Protein AF-A0AAN5I415-F1 (afdb_monomer_lite)

Sequence (277 aa):
MMLSGSQSGLMCSIETDETCIDHEEAPAVVSVELLVSKRNSTLLQQRLRTIPQLRDRIRRIPEIKIFHVINSDVVGLSFNLYEDDAELLAALASCCGERISTVSLYCYSGEQQLQFISKLLNLSRIGRLDVVTRDMYDPTIDHLKRTVQGNKVEHLSLTFARCTASIDYVQFLLDLSDCLRSIHINQQPVRGIRSTATYLMGQSDIEWASVILQLFSRKLDKLHIENPWYPEYISLDSAEMLREKLPKLGKKLWFAATCNKYADGFSEMRNDHTVNG

Foldseek 3Di:
DDDPDPPPQPDVPPVPVVPPPVDDCDAQKKKKKFKDFLVLVVQLVVLLCPPPVSVVCVVVPVQFDWDDRPPDRIIMTIHIDGLPCPVVLQSQLVSCPQETAEMEIEQPDDLSSLVSVCSNLQNHAYAEYEYAHAEDEDSNLVSVLCSCQRNLYAEYEYEYEYYPYPDDVLVSLLSSLQRYQEYHYAYDHDPPDQLQFLDDRNDGPDLVLVSVVSSVLHNYAEYHEHDNSNQNVQPPVSLVSNVVCVVVSPDQHEYEYRHCVPVVWDWDQDPNYTYTD

pLDDT: mean 83.89, std 18.23, range [24.33, 98.56]

Secondary structure (DSSP, 8-state):
-----------------S----------PEEEEEEEEHHHHHHHHHHHHHSHHHHHHHHH-TT-EEEEPTTSSEEEEEEEE-TT-HHHHHHHHHHH-SEEEEEEEES---HHHHHHHHHHHTT-EEEEEEEEEEEE-HHHHHHHHHHHHHTT-SEEEEEEEEE--SS-HHHHHHHHHHH-SEEEEEEPP-TT--TTS-EETTEES--HHHHHHHHHHTT--EEEEE-TT-GGGS-HHHHHHHHHHGGGGSS--EEEE--TTSTT--EEEETTEEEE-

Structure (mmCIF, N/CA/C/O backbone):
data_AF-A0AAN5I415-F1
#
_entry.id   AF-A0AAN5I415-F1
#
loop_
_atom_site.group_PDB
_atom_site.id
_atom_site.type_symbol
_atom_site.label_atom_id
_atom_site.label_alt_id
_atom_site.label_comp_id
_atom_site.label_asym_id
_atom_site.label_entity_id
_atom_site.label_seq_id
_atom_site.pdbx_PDB_ins_code
_atom_site.Cartn_x
_atom_site.Cartn_y
_atom_site.Cartn_z
_atom_site.occupancy
_atom_site.B_iso_or_equiv
_atom_site.auth_seq_id
_atom_site.auth_comp_id
_atom_site.auth_asym_id
_atom_site.auth_atom_id
_atom_site.pdbx_PDB_model_num
ATOM 1 N N . MET A 1 1 ? -17.668 -22.345 -15.285 1.00 33.78 1 MET A N 1
ATOM 2 C CA . MET A 1 1 ? -16.689 -22.293 -14.178 1.00 33.78 1 MET A CA 1
ATOM 3 C C . MET A 1 1 ? -16.738 -20.868 -13.649 1.00 33.78 1 MET A C 1
ATOM 5 O O . MET A 1 1 ? -16.548 -19.958 -14.442 1.00 33.78 1 MET A O 1
ATOM 9 N N . MET A 1 2 ? -17.201 -20.662 -12.413 1.00 24.33 2 MET A N 1
ATOM 10 C CA . MET A 1 2 ? -17.561 -19.329 -11.910 1.00 24.33 2 MET A CA 1
ATOM 11 C C . MET A 1 2 ? -16.310 -18.464 -11.718 1.00 24.33 2 MET A C 1
ATOM 13 O O . MET A 1 2 ? -15.461 -18.783 -10.892 1.00 24.33 2 MET A O 1
ATOM 17 N N . LEU A 1 3 ? -16.210 -17.380 -12.486 1.00 26.50 3 LEU A N 1
ATOM 18 C CA . LEU A 1 3 ? -15.215 -16.330 -12.300 1.00 26.50 3 LEU A CA 1
ATOM 19 C C . LEU A 1 3 ? -15.620 -15.512 -11.069 1.00 26.50 3 LEU A C 1
ATOM 21 O O . LEU A 1 3 ? -16.570 -14.733 -11.118 1.00 26.50 3 LEU A O 1
ATOM 25 N N . SER A 1 4 ? -14.925 -15.702 -9.949 1.00 26.23 4 SER A N 1
ATOM 26 C CA . SER A 1 4 ? -14.992 -14.776 -8.822 1.00 26.23 4 SER A CA 1
ATOM 27 C C . SER A 1 4 ? -14.246 -13.501 -9.217 1.00 26.23 4 SER A C 1
ATOM 29 O O . SER A 1 4 ? -13.031 -13.406 -9.041 1.00 26.23 4 SER A O 1
ATOM 31 N N . GLY A 1 5 ? -14.962 -12.544 -9.808 1.00 27.02 5 GLY A N 1
ATOM 32 C CA . GLY A 1 5 ? -14.438 -11.201 -10.023 1.00 27.02 5 GLY A CA 1
ATOM 33 C C . GLY A 1 5 ? -14.048 -10.603 -8.676 1.00 27.02 5 GLY A C 1
ATOM 34 O O . GLY A 1 5 ? -14.882 -10.514 -7.773 1.00 27.02 5 GLY A O 1
ATOM 35 N N . SER A 1 6 ? -12.781 -10.212 -8.521 1.00 30.53 6 SER A N 1
ATOM 36 C CA . SER A 1 6 ? -12.410 -9.305 -7.445 1.00 30.53 6 SER A CA 1
ATOM 37 C C . SER A 1 6 ? -13.167 -8.012 -7.700 1.00 30.53 6 SER A C 1
ATOM 39 O O . SER A 1 6 ? -12.839 -7.266 -8.620 1.00 30.53 6 SER A O 1
ATOM 41 N N . GLN A 1 7 ? -14.214 -7.775 -6.917 1.00 31.27 7 GLN A N 1
ATOM 42 C CA . GLN A 1 7 ? -14.792 -6.452 -6.803 1.00 31.27 7 GLN A CA 1
ATOM 43 C C . GLN A 1 7 ? -13.679 -5.550 -6.273 1.00 31.27 7 GLN A C 1
ATOM 45 O O . GLN A 1 7 ? -13.360 -5.567 -5.083 1.00 31.27 7 GLN A O 1
ATOM 50 N N . SER A 1 8 ? -13.061 -4.790 -7.176 1.00 35.50 8 SER A N 1
ATOM 51 C CA . SER A 1 8 ? -12.563 -3.463 -6.860 1.00 35.50 8 SER A CA 1
ATOM 52 C C . SER A 1 8 ? -13.758 -2.742 -6.250 1.00 35.50 8 SER A C 1
ATOM 54 O O . SER A 1 8 ? -14.670 -2.311 -6.961 1.00 35.50 8 SER A O 1
ATOM 56 N N . GLY A 1 9 ? -13.839 -2.765 -4.917 1.00 30.97 9 GLY A N 1
ATOM 57 C CA . GLY A 1 9 ? -14.818 -1.979 -4.187 1.00 30.97 9 GLY A CA 1
ATOM 58 C C . GLY A 1 9 ? -14.753 -0.568 -4.737 1.00 30.97 9 GLY A C 1
ATOM 59 O O . GLY A 1 9 ? -13.657 -0.122 -5.068 1.00 30.97 9 GLY A O 1
ATOM 60 N N . LEU A 1 10 ? -15.921 0.057 -4.898 1.00 30.80 10 LEU A N 1
ATOM 61 C CA . LEU A 1 10 ? -16.078 1.474 -5.198 1.00 30.80 10 LEU A CA 1
ATOM 62 C C . LEU A 1 10 ? -15.027 2.261 -4.409 1.00 30.80 10 LEU A C 1
ATOM 64 O O . LEU A 1 10 ? -15.252 2.632 -3.258 1.00 30.80 10 LEU A O 1
ATOM 68 N N . MET A 1 11 ? -13.862 2.482 -5.021 1.00 30.66 11 MET A N 1
ATOM 69 C CA . MET A 1 11 ? -13.034 3.604 -4.671 1.00 30.66 11 MET A CA 1
ATOM 70 C C . MET A 1 11 ? -13.973 4.756 -4.943 1.00 30.66 11 MET A C 1
ATOM 72 O O . MET A 1 11 ? -14.522 4.878 -6.040 1.00 30.66 11 MET A O 1
ATOM 76 N N . CYS A 1 12 ? -14.224 5.547 -3.908 1.00 28.84 12 CYS A N 1
ATOM 77 C CA . CYS A 1 12 ? -14.551 6.930 -4.141 1.00 28.84 12 CYS A CA 1
ATOM 78 C C . CYS A 1 12 ? -13.446 7.398 -5.089 1.00 28.84 12 CYS A C 1
ATOM 80 O O . CYS A 1 12 ? -12.295 7.530 -4.672 1.00 28.84 12 CYS A O 1
ATOM 82 N N . SER A 1 13 ? -13.753 7.486 -6.382 1.00 28.89 13 SER A N 1
ATOM 83 C CA . SER A 1 13 ? -12.971 8.261 -7.316 1.00 28.89 13 SER A CA 1
ATOM 84 C C . SER A 1 13 ? -13.118 9.667 -6.776 1.00 28.89 13 SER A C 1
ATOM 86 O O . SER A 1 13 ? -14.045 10.398 -7.113 1.00 28.89 13 SER A O 1
ATOM 88 N N . ILE A 1 14 ? -12.251 9.988 -5.816 1.00 35.50 14 ILE A N 1
ATOM 89 C CA . ILE A 1 14 ? -11.803 11.340 -5.614 1.00 35.50 14 ILE A CA 1
ATOM 90 C C . ILE A 1 14 ? -11.236 11.648 -6.989 1.00 35.50 14 ILE A C 1
ATOM 92 O O . ILE A 1 14 ? -10.155 11.179 -7.338 1.00 35.50 14 ILE A O 1
ATOM 96 N N . GLU A 1 15 ? -12.052 12.287 -7.824 1.00 30.64 15 GLU A N 1
ATOM 97 C CA . GLU A 1 15 ? -11.564 13.069 -8.939 1.00 30.64 15 GLU A CA 1
ATOM 98 C C . GLU A 1 15 ? -10.602 14.052 -8.281 1.00 30.64 15 GLU A C 1
ATOM 100 O O . GLU A 1 15 ? -10.992 15.084 -7.737 1.00 30.64 15 GLU A O 1
ATOM 105 N N . THR A 1 16 ? -9.343 13.635 -8.166 1.00 41.34 16 THR A N 1
ATOM 106 C CA . THR A 1 16 ? -8.250 14.515 -7.817 1.00 41.34 16 THR A CA 1
ATOM 107 C C . THR A 1 16 ? -8.111 15.385 -9.041 1.00 41.34 16 THR A C 1
ATOM 109 O O . THR A 1 16 ? -7.407 15.030 -9.984 1.00 41.34 16 THR A O 1
ATOM 112 N N . ASP A 1 17 ? -8.898 16.455 -9.056 1.00 32.25 17 ASP A N 1
ATOM 113 C CA . ASP A 1 17 ? -8.745 17.565 -9.971 1.00 32.25 17 ASP A CA 1
ATOM 114 C C . ASP A 1 17 ? -7.238 17.854 -10.031 1.00 32.25 17 ASP A C 1
ATOM 116 O O . ASP A 1 17 ? -6.601 18.095 -8.999 1.00 32.25 17 ASP A O 1
ATOM 120 N N . GLU A 1 18 ? -6.631 17.719 -11.214 1.00 42.44 18 GLU A N 1
ATOM 121 C CA . GLU A 1 18 ? -5.176 17.809 -11.426 1.00 42.44 18 GLU A CA 1
ATOM 122 C C . GLU A 1 18 ? -4.609 19.202 -11.085 1.00 42.44 18 GLU A C 1
ATOM 124 O O . GLU A 1 18 ? -3.418 19.477 -11.243 1.00 42.44 18 GLU A O 1
ATOM 129 N N . THR A 1 19 ? -5.430 20.085 -10.527 1.00 37.84 19 THR A N 1
ATOM 130 C CA . THR A 1 19 ? -5.008 21.244 -9.759 1.00 37.84 19 THR A CA 1
ATOM 131 C C . THR A 1 19 ? -4.510 20.809 -8.378 1.00 37.84 19 THR A C 1
ATOM 133 O O . THR A 1 19 ? -5.112 21.110 -7.348 1.00 37.84 19 THR A O 1
ATOM 136 N N . CYS A 1 20 ? -3.350 20.150 -8.334 1.00 40.75 20 CYS A N 1
ATOM 137 C CA . CYS A 1 20 ? -2.480 20.224 -7.162 1.00 40.75 20 CYS A CA 1
ATOM 138 C C . CYS A 1 20 ? -1.986 21.673 -7.058 1.00 40.75 20 CYS A C 1
ATOM 140 O O . CYS A 1 20 ? -0.878 22.000 -7.481 1.00 40.75 20 CYS A O 1
ATOM 142 N N . ILE A 1 21 ? -2.863 22.539 -6.549 1.00 41.84 21 ILE A N 1
ATOM 143 C CA . ILE A 1 21 ? -2.526 23.847 -6.008 1.00 41.84 21 ILE A CA 1
ATOM 144 C C . ILE A 1 21 ? -1.367 23.592 -5.044 1.00 41.84 21 ILE A C 1
ATOM 146 O O . ILE A 1 21 ? -1.426 22.657 -4.240 1.00 41.84 21 ILE A O 1
ATOM 150 N N . ASP A 1 22 ? -0.284 24.357 -5.173 1.00 44.28 22 ASP A N 1
ATOM 151 C CA . ASP A 1 22 ? 0.757 24.418 -4.154 1.00 44.28 22 ASP A CA 1
ATOM 152 C C . ASP A 1 22 ? 0.060 24.843 -2.859 1.00 44.28 22 ASP A C 1
ATOM 154 O O . ASP A 1 22 ? -0.231 26.020 -2.655 1.00 44.28 22 ASP A O 1
ATOM 158 N N . HIS A 1 23 ? -0.357 23.858 -2.060 1.00 45.53 23 HIS A N 1
ATOM 159 C CA . HIS A 1 23 ? -1.127 24.101 -0.858 1.00 45.53 23 HIS A CA 1
ATOM 160 C C . HIS A 1 23 ? -0.222 24.876 0.098 1.00 45.53 23 HIS A C 1
ATOM 162 O O . HIS A 1 23 ? 0.719 24.319 0.665 1.00 45.53 23 HIS A O 1
ATOM 168 N N . GLU A 1 24 ? -0.523 26.172 0.240 1.00 49.16 24 GLU A N 1
ATOM 169 C CA . GLU A 1 24 ? -0.337 26.939 1.472 1.00 49.16 24 GLU A CA 1
ATOM 170 C C . GLU A 1 24 ? -0.507 26.008 2.673 1.00 49.16 24 GLU A C 1
ATOM 172 O O . GLU A 1 24 ? -1.420 25.182 2.649 1.00 49.16 24 GLU A O 1
ATOM 177 N N . GLU A 1 25 ? 0.379 26.145 3.668 1.00 59.06 25 GLU A N 1
ATOM 178 C CA . GLU A 1 25 ? 0.533 25.329 4.883 1.00 59.06 25 GLU A CA 1
ATOM 179 C C . GLU A 1 25 ? -0.801 25.024 5.588 1.00 59.06 25 GLU A C 1
ATOM 181 O O . GLU A 1 25 ? -1.139 25.574 6.637 1.00 59.06 25 GLU A O 1
ATOM 186 N N . ALA A 1 26 ? -1.593 24.127 5.011 1.00 60.66 26 ALA A N 1
ATOM 187 C CA . ALA A 1 26 ? -2.761 23.585 5.655 1.00 60.66 26 ALA A CA 1
ATOM 188 C C . ALA A 1 26 ? -2.264 22.812 6.883 1.00 60.66 26 ALA A C 1
ATOM 190 O O . ALA A 1 26 ? -1.209 22.168 6.815 1.00 60.66 26 ALA A O 1
ATOM 191 N N . PRO A 1 27 ? -2.998 22.861 8.008 1.00 66.38 27 PRO A N 1
ATOM 192 C CA . PRO A 1 27 ? -2.632 22.095 9.189 1.00 66.38 27 PRO A CA 1
ATOM 193 C C . PRO A 1 27 ? -2.413 20.631 8.801 1.00 66.38 27 PRO A C 1
ATOM 195 O O . PRO A 1 27 ? -3.117 20.099 7.939 1.00 66.38 27 PRO A O 1
ATOM 198 N N . ALA A 1 28 ? -1.416 19.996 9.416 1.00 72.94 28 ALA A N 1
ATOM 199 C CA . ALA A 1 28 ? -0.958 18.657 9.073 1.00 72.94 28 ALA A CA 1
ATOM 200 C C . ALA A 1 28 ? -2.006 17.586 9.436 1.00 72.94 28 ALA A C 1
ATOM 202 O O . ALA A 1 28 ? -1.847 16.837 10.397 1.00 72.94 28 ALA A O 1
ATOM 203 N N . VAL A 1 29 ? -3.074 17.480 8.649 1.00 84.94 29 VAL A N 1
ATOM 204 C CA . VAL A 1 29 ? -4.173 16.539 8.876 1.00 84.94 29 VAL A CA 1
ATOM 205 C C . VAL A 1 29 ? -3.874 15.195 8.221 1.00 84.94 29 VAL A C 1
ATOM 207 O O . VAL A 1 29 ? -3.608 15.126 7.022 1.00 84.94 29 VAL A O 1
ATOM 210 N N . VAL A 1 30 ? -3.985 14.117 8.999 1.00 86.25 30 VAL A N 1
ATOM 211 C CA . VAL A 1 30 ? -4.017 12.745 8.464 1.00 86.25 30 VAL A CA 1
ATOM 212 C C . VAL A 1 30 ? -5.455 12.269 8.440 1.00 86.25 30 VAL A C 1
ATOM 214 O O . VAL A 1 30 ? -6.106 12.261 9.485 1.00 86.25 30 VAL A O 1
ATOM 217 N N . SER A 1 31 ? -5.931 11.805 7.287 1.00 90.38 31 SER A N 1
ATOM 218 C CA . SER A 1 31 ? -7.196 11.073 7.244 1.00 90.38 31 SER A CA 1
ATOM 219 C C . SER A 1 31 ? -6.931 9.589 7.467 1.00 90.38 31 SER A C 1
ATOM 221 O O . SER A 1 31 ? -6.052 9.001 6.832 1.00 90.38 31 SER A O 1
ATOM 223 N N . VAL A 1 32 ? -7.666 8.989 8.397 1.00 91.69 32 VAL A N 1
ATOM 224 C CA . VAL A 1 32 ? -7.534 7.583 8.775 1.00 91.69 32 VAL A CA 1
ATOM 225 C C . VAL A 1 32 ? -8.865 6.887 8.579 1.00 91.69 32 VAL A C 1
ATOM 227 O O . VAL A 1 32 ? -9.896 7.334 9.081 1.00 91.69 32 VAL A O 1
ATOM 230 N N . GLU A 1 33 ? -8.824 5.739 7.912 1.00 93.62 33 GLU A N 1
ATOM 231 C CA . GLU A 1 33 ? -9.953 4.826 7.823 1.00 93.62 33 GLU A CA 1
ATOM 232 C C . GLU A 1 33 ? -9.607 3.489 8.465 1.00 93.62 33 GLU A C 1
ATOM 234 O O . GLU A 1 33 ? -8.605 2.853 8.143 1.00 93.62 33 GLU A O 1
ATOM 239 N N . LEU A 1 34 ? -10.454 3.051 9.390 1.00 92.31 34 LEU A N 1
ATOM 240 C CA . LEU A 1 34 ? -10.335 1.767 10.064 1.00 92.31 34 LEU A CA 1
ATOM 241 C C . LEU A 1 34 ? -11.509 0.893 9.654 1.00 92.31 34 LEU A C 1
ATOM 243 O O . LEU A 1 34 ? -12.662 1.226 9.930 1.00 92.31 34 LEU A O 1
ATOM 247 N N . LEU A 1 35 ? -11.218 -0.249 9.041 1.00 91.56 35 LEU A N 1
ATOM 248 C CA . LEU A 1 35 ? -12.214 -1.282 8.802 1.00 91.56 35 LEU A CA 1
ATOM 249 C C . LEU A 1 35 ? -12.099 -2.343 9.893 1.00 91.56 35 LEU A C 1
ATOM 251 O O . LEU A 1 35 ? -11.015 -2.860 10.189 1.00 91.56 35 LEU A O 1
ATOM 255 N N . VAL A 1 36 ? -13.242 -2.680 10.485 1.00 89.31 36 VAL A N 1
ATOM 256 C CA . VAL A 1 36 ? -13.376 -3.776 11.446 1.00 89.31 36 VAL A CA 1
ATOM 257 C C . VAL A 1 36 ? -14.428 -4.762 10.972 1.00 89.31 36 VAL A C 1
ATOM 259 O O . VAL A 1 36 ? -15.426 -4.378 10.367 1.00 89.31 36 VAL A O 1
ATOM 262 N N . SER A 1 37 ? -14.252 -6.044 11.292 1.00 88.94 37 SER A N 1
ATOM 263 C CA . SER A 1 37 ? -15.274 -7.047 10.975 1.00 88.94 37 SER A CA 1
ATOM 264 C C . SER A 1 37 ? -16.621 -6.708 11.627 1.00 88.94 37 SER A C 1
ATOM 266 O O . SER A 1 37 ? -16.686 -6.216 12.757 1.00 88.94 37 SER A O 1
ATOM 268 N N . LYS A 1 38 ? -17.718 -7.041 10.951 1.00 86.69 38 LYS A N 1
ATOM 269 C CA . LYS A 1 38 ? -19.095 -6.827 11.409 1.00 86.69 38 LYS A CA 1
ATOM 270 C C . LYS A 1 38 ? -19.349 -7.479 12.766 1.00 86.69 38 LYS A C 1
ATOM 272 O O . LYS A 1 38 ? -19.993 -6.869 13.615 1.00 86.69 38 LYS A O 1
ATOM 277 N N . ARG A 1 39 ? -18.746 -8.649 13.015 1.00 87.81 39 ARG A N 1
ATOM 278 C CA . ARG A 1 39 ? -18.765 -9.338 14.318 1.00 87.81 39 ARG A CA 1
ATOM 279 C C . ARG A 1 39 ? -18.230 -8.464 15.459 1.00 87.81 39 ARG A C 1
ATOM 281 O O . ARG A 1 39 ? -18.753 -8.531 16.566 1.00 87.81 39 ARG A O 1
ATOM 288 N N . ASN A 1 40 ? -17.219 -7.641 15.188 1.00 87.00 40 ASN A N 1
ATOM 289 C CA . ASN A 1 40 ? -16.614 -6.743 16.173 1.00 87.00 40 ASN A CA 1
ATOM 290 C C . ASN A 1 40 ? -17.219 -5.331 16.141 1.00 87.00 40 ASN A C 1
ATOM 292 O O . ASN A 1 40 ? -17.005 -4.553 17.068 1.00 87.00 40 ASN A O 1
ATOM 296 N N . SER A 1 41 ? -17.990 -4.996 15.104 1.00 87.44 41 SER A N 1
ATOM 297 C CA . SER A 1 41 ? -18.515 -3.644 14.896 1.00 87.44 41 SER A CA 1
ATOM 298 C C . SER A 1 41 ? -19.478 -3.183 15.992 1.00 87.44 41 SER A C 1
ATOM 300 O O . SER A 1 41 ? -19.384 -2.040 16.429 1.00 87.44 41 SER A O 1
ATOM 302 N N . THR A 1 42 ? -20.354 -4.057 16.504 1.00 87.94 42 THR A N 1
ATOM 303 C CA . THR A 1 42 ? -21.268 -3.708 17.607 1.00 87.94 42 THR A CA 1
ATOM 304 C C . THR A 1 42 ? -20.495 -3.368 18.878 1.00 87.94 42 THR A C 1
ATOM 306 O O . THR A 1 42 ? -20.808 -2.382 19.542 1.00 87.94 42 THR A O 1
ATOM 309 N N . LEU A 1 43 ? -19.446 -4.140 19.187 1.00 89.81 43 LEU A N 1
ATOM 310 C CA . LEU A 1 43 ? -18.576 -3.874 20.331 1.00 89.81 43 LEU A CA 1
ATOM 311 C C . LEU A 1 43 ? -17.798 -2.568 20.143 1.00 89.81 43 LEU A C 1
ATOM 313 O O . LEU A 1 43 ? -17.719 -1.775 21.078 1.00 89.81 43 LEU A O 1
ATOM 317 N N . LEU A 1 44 ? -17.273 -2.314 18.939 1.00 88.50 44 LEU A N 1
ATOM 318 C CA . LEU A 1 44 ? -16.626 -1.045 18.606 1.00 88.50 44 LEU A CA 1
ATOM 319 C C . LEU A 1 44 ? -17.591 0.128 18.826 1.00 88.50 44 LEU A C 1
ATOM 321 O O . LEU A 1 44 ? -17.275 1.046 19.575 1.00 88.50 44 LEU A O 1
ATOM 325 N N . GLN A 1 45 ? -18.793 0.075 18.247 1.00 86.50 45 GLN A N 1
ATOM 326 C CA . GLN A 1 45 ? -19.812 1.118 18.407 1.00 86.50 45 GLN A CA 1
ATOM 327 C C . GLN A 1 45 ? -20.196 1.335 19.873 1.00 86.50 45 GLN A C 1
ATOM 329 O O . GLN A 1 45 ? -20.368 2.475 20.304 1.00 86.50 45 GLN A O 1
ATOM 334 N N . GLN A 1 46 ? -20.318 0.259 20.654 1.00 88.88 46 GLN A N 1
ATOM 335 C CA . GLN A 1 46 ? -20.593 0.355 22.083 1.00 88.88 46 GLN A CA 1
ATOM 336 C C . GLN A 1 46 ? -19.448 1.064 22.817 1.00 88.88 46 GLN A C 1
ATOM 338 O O . GLN A 1 46 ? -19.714 2.011 23.554 1.00 88.88 46 GLN A O 1
ATOM 343 N N . ARG A 1 47 ? -18.190 0.678 22.563 1.00 90.25 47 ARG A N 1
ATOM 344 C CA . ARG A 1 47 ? -17.003 1.308 23.165 1.00 90.25 47 ARG A CA 1
ATOM 345 C C . ARG A 1 47 ? -16.908 2.796 22.824 1.00 90.25 47 ARG A C 1
ATOM 347 O O . ARG A 1 47 ? -16.770 3.617 23.730 1.00 90.25 47 ARG A O 1
ATOM 354 N N . LEU A 1 48 ? -17.105 3.149 21.551 1.00 87.12 48 LEU A N 1
ATOM 355 C CA . LEU A 1 48 ? -17.132 4.541 21.086 1.00 87.12 48 LEU A CA 1
ATOM 356 C C . LEU A 1 48 ? -18.200 5.375 21.817 1.00 87.12 48 LEU A C 1
ATOM 358 O O . LEU A 1 48 ? -17.959 6.530 22.153 1.00 87.12 48 LEU A O 1
ATOM 362 N N . ARG A 1 49 ? -19.374 4.794 22.106 1.00 87.06 49 ARG A N 1
ATOM 363 C CA . ARG A 1 49 ? -20.457 5.471 22.846 1.00 87.06 49 ARG A CA 1
ATOM 364 C C . ARG A 1 49 ? -20.183 5.604 24.343 1.00 87.06 49 ARG A C 1
ATOM 366 O O . ARG A 1 49 ? -20.710 6.528 24.962 1.00 87.06 49 ARG A O 1
ATOM 373 N N . THR A 1 50 ? -19.417 4.682 24.926 1.00 89.44 50 THR A N 1
ATOM 374 C CA . THR A 1 50 ? -19.127 4.674 26.368 1.00 89.44 50 THR A CA 1
ATOM 375 C C . THR A 1 50 ? -18.018 5.633 26.778 1.00 89.44 50 THR A C 1
ATOM 377 O O . THR A 1 50 ? -18.015 6.061 27.927 1.00 89.44 50 THR A O 1
ATOM 380 N N . ILE A 1 51 ? -17.104 5.999 25.874 1.00 87.31 51 ILE A N 1
ATOM 381 C CA . ILE A 1 51 ? -16.012 6.928 26.189 1.00 87.31 51 ILE A CA 1
ATOM 382 C C . ILE A 1 51 ? -16.524 8.372 26.038 1.00 87.31 51 ILE A C 1
ATOM 384 O O . ILE A 1 51 ? -16.828 8.777 24.914 1.00 87.31 51 ILE A O 1
ATOM 388 N N . PRO A 1 52 ? -16.623 9.174 27.121 1.00 84.12 52 PRO A N 1
ATOM 389 C CA . PRO A 1 52 ? -17.237 10.505 27.068 1.00 84.12 52 PRO A CA 1
ATOM 390 C C . PRO A 1 52 ? -16.571 11.448 26.061 1.00 84.12 52 PRO A C 1
ATOM 392 O O . PRO A 1 52 ? -17.273 12.107 25.296 1.00 84.12 52 PRO A O 1
ATOM 395 N N . GLN A 1 53 ? -15.232 11.439 26.003 1.00 79.38 53 GLN A N 1
ATOM 396 C CA . GLN A 1 53 ? -14.440 12.234 25.056 1.00 79.38 53 GLN A CA 1
ATOM 397 C C . GLN A 1 53 ? -14.841 11.934 23.607 1.00 79.38 53 GLN A C 1
ATOM 399 O O . GLN A 1 53 ? -15.104 12.850 22.833 1.00 79.38 53 GLN A O 1
ATOM 404 N N . LEU A 1 54 ? -14.961 10.650 23.250 1.00 81.12 54 LEU A N 1
ATOM 405 C CA . LEU A 1 54 ? -15.385 10.234 21.913 1.00 81.12 54 LEU A CA 1
ATOM 406 C C . LEU A 1 54 ? -16.847 10.568 21.664 1.00 81.12 54 LEU A C 1
ATOM 408 O O . LEU A 1 54 ? -17.182 11.072 20.603 1.00 81.12 54 LEU A O 1
ATOM 412 N N . ARG A 1 55 ? -17.727 10.323 22.635 1.00 81.12 55 ARG A N 1
ATOM 413 C CA . ARG A 1 55 ? -19.164 10.567 22.487 1.00 81.12 55 ARG A CA 1
ATOM 414 C C . ARG A 1 55 ? -19.461 12.033 22.188 1.00 81.12 55 ARG A C 1
ATOM 416 O O . ARG A 1 55 ? -20.264 12.326 21.303 1.00 81.12 55 ARG A O 1
ATOM 423 N N . ASP A 1 56 ? -18.840 12.942 22.930 1.00 78.31 56 ASP A N 1
ATOM 424 C CA . ASP A 1 56 ? -19.077 14.372 22.767 1.00 78.31 56 ASP A CA 1
ATOM 425 C C . ASP A 1 56 ? -18.438 14.878 21.467 1.00 78.31 56 ASP A C 1
ATOM 427 O O . ASP A 1 56 ? -19.025 15.713 20.779 1.00 78.31 56 ASP A O 1
ATOM 431 N N . ARG A 1 57 ? -17.300 14.300 21.069 1.00 73.56 57 ARG A N 1
ATOM 432 C CA . ARG A 1 57 ? -16.603 14.639 19.828 1.00 73.56 57 ARG A CA 1
ATOM 433 C C . ARG A 1 57 ? -17.296 14.091 18.579 1.00 73.56 57 ARG A C 1
ATOM 435 O O . ARG A 1 57 ? -17.522 14.856 17.657 1.00 73.56 57 ARG A O 1
ATOM 442 N N . ILE A 1 58 ? -17.765 12.843 18.583 1.00 73.19 58 ILE A N 1
ATOM 443 C CA . ILE A 1 58 ? -18.595 12.246 17.515 1.00 73.19 58 ILE A CA 1
ATOM 444 C C . ILE A 1 58 ? -19.886 13.053 17.305 1.00 73.19 58 ILE A C 1
ATOM 446 O O . ILE A 1 58 ? -20.373 13.169 16.187 1.00 73.19 58 ILE A O 1
ATOM 450 N N . ARG A 1 59 ? -20.462 13.623 18.374 1.00 74.19 59 ARG A N 1
ATOM 451 C CA . ARG A 1 59 ? -21.663 14.471 18.269 1.00 74.19 59 ARG A CA 1
ATOM 452 C C . ARG A 1 59 ? -21.379 15.864 17.715 1.00 74.19 59 ARG A C 1
ATOM 454 O O . ARG A 1 59 ? -22.269 16.449 17.108 1.00 74.19 59 ARG A O 1
ATOM 461 N N . ARG A 1 60 ? -20.199 16.417 17.999 1.00 70.56 60 ARG A N 1
ATOM 462 C CA . ARG A 1 60 ? -19.836 17.803 17.664 1.00 70.56 60 ARG A CA 1
ATOM 463 C C . ARG A 1 60 ? -19.067 17.923 16.356 1.00 70.56 60 ARG A C 1
ATOM 465 O O . ARG A 1 60 ? -19.145 18.966 15.721 1.00 70.56 60 ARG A O 1
ATOM 472 N N . ILE A 1 61 ? -18.330 16.885 15.977 1.00 63.81 61 ILE A N 1
ATOM 473 C CA . ILE A 1 61 ? -17.411 16.907 14.850 1.00 63.81 61 ILE A CA 1
ATOM 474 C C . ILE A 1 61 ? -17.941 15.963 13.760 1.00 63.81 61 ILE A C 1
ATOM 476 O O . ILE A 1 61 ? -17.893 14.744 13.936 1.00 63.81 61 ILE A O 1
ATOM 480 N N . PRO A 1 62 ? -18.412 16.495 12.618 1.00 62.78 62 PRO A N 1
ATOM 481 C CA . PRO A 1 62 ? -18.888 15.696 11.482 1.00 62.78 62 PRO A CA 1
ATOM 482 C C . PRO A 1 62 ? -17.782 14.883 10.774 1.00 62.78 62 PRO A C 1
ATOM 484 O O . PRO A 1 62 ? -18.049 14.191 9.791 1.00 62.78 62 PRO A O 1
ATOM 487 N N . GLU A 1 63 ? -16.542 14.967 11.254 1.00 72.81 63 GLU A N 1
ATOM 488 C CA . GLU A 1 63 ? -15.362 14.323 10.676 1.00 72.81 63 GLU A CA 1
ATOM 489 C C . GLU A 1 63 ? -15.262 12.842 11.043 1.00 72.81 63 GLU A C 1
ATOM 491 O O . GLU A 1 63 ? -14.686 12.092 10.265 1.00 72.81 63 GLU A O 1
ATOM 496 N N . ILE A 1 64 ? -15.853 12.393 12.163 1.00 79.56 64 ILE A N 1
ATOM 497 C CA . ILE A 1 64 ? -15.904 10.959 12.483 1.00 79.56 64 ILE A CA 1
ATOM 498 C C . ILE A 1 64 ? -17.134 10.338 11.823 1.00 79.56 64 ILE A C 1
ATOM 500 O O . ILE A 1 64 ? -18.263 10.482 12.299 1.00 79.56 64 ILE A O 1
ATOM 504 N N . LYS A 1 65 ? -16.913 9.595 10.740 1.00 83.38 65 LYS A N 1
ATOM 505 C CA . LYS A 1 65 ? -17.968 8.932 9.973 1.00 83.38 65 LYS A CA 1
ATOM 506 C C . LYS A 1 65 ? -17.907 7.430 10.190 1.00 83.38 65 LYS A C 1
ATOM 508 O O . LYS A 1 65 ? -16.911 6.783 9.880 1.00 83.38 65 LYS A O 1
ATOM 513 N N . ILE A 1 66 ? -19.003 6.870 10.694 1.00 83.06 66 ILE A N 1
ATOM 514 C CA . ILE A 1 66 ? -19.224 5.423 10.676 1.00 83.06 66 ILE A CA 1
ATOM 515 C C . ILE A 1 66 ? -19.979 5.100 9.395 1.00 83.06 66 ILE A C 1
ATOM 517 O O . ILE A 1 66 ? -21.048 5.660 9.153 1.00 83.06 66 ILE A O 1
ATOM 521 N N . PHE A 1 67 ? -19.443 4.189 8.592 1.00 84.94 67 PHE A N 1
ATOM 522 C CA . PHE A 1 67 ? -20.055 3.789 7.332 1.00 84.94 67 PHE A CA 1
ATOM 523 C C . PHE A 1 67 ? -20.072 2.271 7.172 1.00 84.94 67 PHE A C 1
ATOM 525 O O . PHE A 1 67 ? -19.280 1.534 7.762 1.00 84.94 67 PHE A O 1
ATOM 532 N N . HIS A 1 68 ? -21.019 1.797 6.370 1.00 84.19 68 HIS A N 1
ATOM 533 C CA . HIS A 1 68 ? -21.127 0.395 5.996 1.00 84.19 68 HIS A CA 1
ATOM 534 C C . HIS A 1 68 ? -20.565 0.222 4.593 1.00 84.19 68 HIS A C 1
ATOM 536 O O . HIS A 1 68 ? -20.989 0.911 3.667 1.00 84.19 68 HIS A O 1
ATOM 542 N N . VAL A 1 69 ? -19.627 -0.708 4.433 1.00 80.81 69 VAL A N 1
ATOM 543 C CA . VAL A 1 69 ? -19.117 -1.063 3.109 1.00 80.81 69 VAL A CA 1
ATOM 544 C C . VAL A 1 69 ? -20.139 -1.992 2.452 1.00 80.81 69 VAL A C 1
ATOM 546 O O . VAL A 1 69 ? -20.470 -3.048 2.994 1.00 80.81 69 VAL A O 1
ATOM 549 N N . ILE A 1 70 ? -20.683 -1.572 1.308 1.00 79.62 70 ILE A N 1
ATOM 550 C CA . ILE A 1 70 ? -21.715 -2.321 0.578 1.00 79.62 70 ILE A CA 1
ATOM 551 C C . ILE A 1 70 ? -21.175 -3.712 0.220 1.00 79.62 70 ILE A C 1
ATOM 553 O O . ILE A 1 70 ? -20.034 -3.842 -0.216 1.00 79.62 70 ILE A O 1
ATOM 557 N N . ASN A 1 71 ? -21.999 -4.748 0.411 1.00 82.25 71 ASN A N 1
ATOM 558 C CA . ASN A 1 71 ? -21.651 -6.155 0.161 1.00 82.25 71 ASN A CA 1
ATOM 559 C C . ASN A 1 71 ? -20.418 -6.661 0.930 1.00 82.25 71 ASN A C 1
ATOM 561 O O . ASN A 1 71 ? -19.777 -7.619 0.504 1.00 82.25 71 ASN A O 1
ATOM 565 N N . SER A 1 72 ? -20.090 -6.045 2.067 1.00 83.94 72 SER A N 1
ATOM 566 C CA . SER A 1 72 ? -18.962 -6.458 2.892 1.00 83.94 72 SER A CA 1
ATOM 567 C C . SER A 1 72 ? -19.371 -6.696 4.341 1.00 83.94 72 SER A C 1
ATOM 569 O O . SER A 1 72 ? -20.239 -6.021 4.900 1.00 83.94 72 SER A O 1
ATOM 571 N N . ASP A 1 73 ? -18.697 -7.648 4.980 1.00 86.19 73 ASP A N 1
ATOM 572 C CA . ASP A 1 73 ? -18.828 -7.944 6.406 1.00 86.19 73 ASP A CA 1
ATOM 573 C C . ASP A 1 73 ? -17.913 -7.054 7.256 1.00 86.19 73 ASP A C 1
ATOM 575 O O . ASP A 1 73 ? -17.389 -7.489 8.284 1.00 86.19 73 ASP A O 1
ATOM 579 N N . VAL A 1 74 ? -17.711 -5.799 6.851 1.00 86.38 74 VAL A N 1
ATOM 580 C CA . VAL A 1 74 ? -16.917 -4.820 7.600 1.00 86.38 74 VAL A CA 1
ATOM 581 C C . VAL A 1 74 ? -17.691 -3.528 7.839 1.00 86.38 74 VAL A C 1
ATOM 583 O O . VAL A 1 74 ? -18.571 -3.139 7.070 1.00 86.38 74 VAL A O 1
ATOM 586 N N . VAL A 1 75 ? -17.356 -2.863 8.937 1.00 87.25 75 VAL A N 1
ATOM 587 C CA . VAL A 1 75 ? -17.818 -1.516 9.274 1.00 87.25 75 VAL A CA 1
ATOM 588 C C . VAL A 1 75 ? -16.604 -0.604 9.282 1.00 87.25 75 VAL A C 1
ATOM 590 O O . VAL A 1 75 ? -15.574 -0.961 9.857 1.00 87.25 75 VAL A O 1
ATOM 593 N N . GLY A 1 76 ? -16.735 0.541 8.620 1.00 89.81 76 GLY A N 1
ATOM 594 C CA . GLY A 1 76 ? -15.691 1.543 8.506 1.00 89.81 76 GLY A CA 1
ATOM 595 C C . GLY A 1 76 ? -15.864 2.675 9.507 1.00 89.81 76 GLY A C 1
ATOM 596 O O . GLY A 1 76 ? -16.986 3.076 9.827 1.00 89.81 76 GLY A O 1
ATOM 597 N N . LEU A 1 77 ? -14.738 3.183 9.992 1.00 90.19 77 LEU A N 1
ATOM 598 C CA . LEU A 1 77 ? -14.619 4.402 10.776 1.00 90.19 77 LEU A CA 1
ATOM 599 C C . LEU A 1 77 ? -13.623 5.314 10.055 1.00 90.19 77 LEU A C 1
ATOM 601 O O . LEU A 1 77 ? -12.453 4.963 9.980 1.00 90.19 77 LEU A O 1
ATOM 605 N N . SER A 1 78 ? -14.085 6.446 9.532 1.00 91.12 78 SER A N 1
ATOM 606 C CA . SER A 1 78 ? -13.251 7.473 8.892 1.00 91.12 78 SER A CA 1
ATOM 607 C C . SER A 1 78 ? -13.155 8.685 9.808 1.00 91.12 78 SER A C 1
ATOM 609 O O . SER A 1 78 ? -14.170 9.070 10.391 1.00 91.12 78 SER A O 1
ATOM 611 N N . PHE A 1 79 ? -11.960 9.243 9.988 1.00 89.56 79 PHE A N 1
ATOM 612 C CA . PHE A 1 79 ? -11.733 10.444 10.789 1.00 89.56 79 PHE A CA 1
ATOM 613 C C . PHE A 1 79 ? -10.437 11.151 10.403 1.00 89.56 79 PHE A C 1
ATOM 615 O O . PHE A 1 79 ? -9.516 10.547 9.861 1.00 89.56 79 PHE A O 1
ATOM 622 N N . ASN A 1 80 ? -10.366 12.434 10.739 1.00 89.31 80 ASN A N 1
ATOM 623 C CA . ASN A 1 80 ? -9.165 13.243 10.607 1.00 89.31 80 ASN A CA 1
ATOM 624 C C . ASN A 1 80 ? -8.441 13.328 11.953 1.00 89.31 80 ASN A C 1
ATOM 626 O O . ASN A 1 80 ? -9.082 13.403 13.002 1.00 89.31 80 ASN A O 1
ATOM 630 N N . LEU A 1 81 ? -7.112 13.294 11.914 1.00 84.81 81 LEU A N 1
ATOM 631 C CA . LEU A 1 81 ? -6.245 13.461 13.073 1.00 84.81 81 LEU A CA 1
ATOM 632 C C . LEU A 1 81 ? -5.511 14.792 13.000 1.00 84.81 81 LEU A C 1
ATOM 634 O O . LEU A 1 81 ? -4.849 15.079 12.001 1.00 84.81 81 LEU A O 1
ATOM 638 N N . TYR A 1 82 ? -5.597 15.541 14.095 1.00 85.56 82 TYR A N 1
ATOM 639 C CA . TYR A 1 82 ? -4.877 16.785 14.337 1.00 85.56 82 TYR A CA 1
ATOM 640 C C . TYR A 1 82 ? -3.808 16.584 15.421 1.00 85.56 82 TYR A C 1
ATOM 642 O O . TYR A 1 82 ? -3.851 15.616 16.183 1.00 85.56 82 TYR A O 1
ATOM 650 N N . GLU A 1 83 ? -2.847 17.504 15.514 1.00 77.44 83 GLU A N 1
ATOM 651 C CA . GLU A 1 83 ? -1.715 17.386 16.449 1.00 77.44 83 GLU A CA 1
ATOM 652 C C . GLU A 1 83 ? -2.153 17.293 17.924 1.00 77.44 83 GLU A C 1
ATOM 654 O O . GLU A 1 83 ? -1.582 16.527 18.703 1.00 77.44 83 GLU A O 1
ATOM 659 N N . ASP A 1 84 ? -3.238 17.977 18.289 1.00 82.25 84 ASP A N 1
ATOM 660 C CA . ASP A 1 84 ? -3.755 18.024 19.662 1.00 82.25 84 ASP A CA 1
ATOM 661 C C . ASP A 1 84 ? -4.627 16.806 20.044 1.00 82.25 84 ASP A C 1
ATOM 663 O O . ASP A 1 84 ? -5.196 16.739 21.137 1.00 82.25 84 ASP A O 1
ATOM 667 N N . ASP A 1 85 ? -4.716 15.78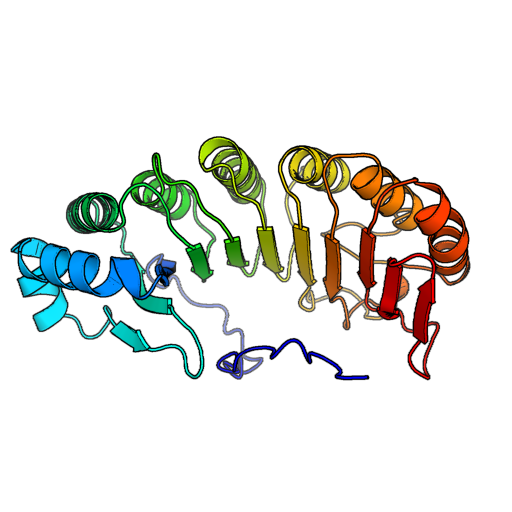6 19.182 1.00 85.44 85 ASP A N 1
ATOM 668 C CA . ASP A 1 85 ? -5.644 14.658 19.339 1.00 85.44 85 ASP A CA 1
ATOM 669 C C . ASP A 1 85 ? -5.113 13.490 20.171 1.00 85.44 85 ASP A C 1
ATOM 671 O O . ASP A 1 85 ? -5.619 12.370 20.079 1.00 85.44 85 ASP A O 1
ATOM 675 N N . ALA A 1 86 ? -4.127 13.722 21.038 1.00 84.31 86 ALA A N 1
ATOM 676 C CA . ALA A 1 86 ? -3.505 12.669 21.841 1.00 84.31 86 ALA A CA 1
ATOM 677 C C . ALA A 1 86 ? -4.519 11.845 22.666 1.00 84.31 86 ALA A C 1
ATOM 679 O O . ALA A 1 86 ? -4.437 10.613 22.693 1.00 84.31 86 ALA A O 1
ATOM 680 N N . GLU A 1 87 ? -5.501 12.495 23.300 1.00 84.06 87 GLU A N 1
ATOM 681 C CA . GLU A 1 87 ? -6.550 11.801 24.064 1.00 84.06 87 GLU A CA 1
ATOM 682 C C . GLU A 1 87 ? -7.502 11.004 23.162 1.00 84.06 87 GLU A C 1
ATOM 684 O O . GLU A 1 87 ? -7.868 9.870 23.481 1.00 84.06 87 GLU A O 1
ATOM 689 N N . LEU A 1 88 ? -7.875 11.576 22.011 1.00 84.12 88 LEU A N 1
ATOM 690 C CA . LEU A 1 88 ? -8.721 10.924 21.010 1.00 84.12 88 LEU A CA 1
ATOM 691 C C . LEU A 1 88 ? -8.035 9.662 20.473 1.00 84.12 88 LEU A C 1
ATOM 693 O O . LEU A 1 88 ? -8.659 8.605 20.402 1.00 84.12 88 LEU A O 1
ATOM 697 N N . LEU A 1 89 ? -6.743 9.750 20.166 1.00 85.56 89 LEU A N 1
ATOM 698 C CA . LEU A 1 89 ? -5.926 8.632 19.702 1.00 85.56 89 LEU A CA 1
ATOM 699 C C . LEU A 1 89 ? -5.873 7.497 20.721 1.00 85.56 89 LEU A C 1
ATOM 701 O O . LEU A 1 89 ? -6.097 6.343 20.360 1.00 85.56 89 LEU A O 1
ATOM 705 N N . ALA A 1 90 ? -5.627 7.812 21.995 1.00 86.69 90 ALA A N 1
ATOM 706 C CA . ALA A 1 90 ? -5.609 6.813 23.061 1.00 86.69 90 ALA A CA 1
ATOM 707 C C . ALA A 1 90 ? -6.980 6.130 23.221 1.00 86.69 90 ALA A C 1
ATOM 709 O O . ALA A 1 90 ? -7.070 4.904 23.341 1.00 86.69 90 ALA A O 1
ATOM 710 N N . ALA A 1 91 ? -8.060 6.912 23.156 1.00 87.06 91 ALA A N 1
ATOM 711 C CA . ALA A 1 91 ? -9.418 6.396 23.225 1.00 87.06 91 ALA A CA 1
ATOM 712 C C . ALA A 1 91 ? -9.756 5.492 22.025 1.00 87.06 91 ALA A C 1
ATOM 714 O O . ALA A 1 91 ? -10.284 4.394 22.218 1.00 87.06 91 ALA A O 1
ATOM 715 N N . LEU A 1 92 ? -9.403 5.894 20.800 1.00 86.94 92 LEU A N 1
ATOM 716 C CA . LEU A 1 92 ? -9.608 5.098 19.585 1.00 86.94 92 LEU A CA 1
ATOM 717 C C . LEU A 1 92 ? -8.787 3.806 19.608 1.00 86.94 92 LEU A C 1
ATOM 719 O O . LEU A 1 92 ? -9.338 2.736 19.340 1.00 86.94 92 LEU A O 1
ATOM 723 N N . ALA A 1 93 ? -7.514 3.877 20.005 1.00 88.25 93 ALA A N 1
ATOM 724 C CA . ALA A 1 93 ? -6.651 2.707 20.156 1.00 88.25 93 ALA A CA 1
ATOM 725 C C . ALA A 1 93 ? -7.264 1.683 21.129 1.00 88.25 93 ALA A C 1
ATOM 727 O O . ALA A 1 93 ? -7.355 0.496 20.816 1.00 88.25 93 ALA A O 1
ATOM 728 N N . SER A 1 94 ? -7.803 2.142 22.268 1.00 87.75 94 SER A N 1
ATOM 729 C CA . SER A 1 94 ? -8.489 1.260 23.228 1.00 87.75 94 SER A CA 1
ATOM 730 C C . SER A 1 94 ? -9.770 0.615 22.668 1.00 87.75 94 SER A C 1
ATOM 732 O O . SER A 1 94 ? -10.185 -0.463 23.104 1.00 87.75 94 SER A O 1
ATOM 734 N N . CYS A 1 95 ? -10.397 1.249 21.672 1.00 87.88 95 CYS A N 1
ATOM 735 C CA . CYS A 1 95 ? -11.643 0.783 21.072 1.00 87.88 95 CYS A CA 1
ATOM 736 C C . CYS A 1 95 ? -11.432 -0.305 20.011 1.00 87.88 95 CYS A C 1
ATOM 738 O O . CYS A 1 95 ? -12.224 -1.253 19.961 1.00 87.88 95 CYS A O 1
ATOM 740 N N . CYS A 1 96 ? -10.372 -0.191 19.204 1.00 83.06 96 CYS A N 1
ATOM 741 C CA . CYS A 1 96 ? -10.123 -1.018 18.016 1.00 83.06 96 CYS A CA 1
ATOM 742 C C . CYS A 1 96 ? -9.807 -2.493 18.325 1.00 83.06 96 CYS A C 1
ATOM 744 O O . CYS A 1 96 ? -9.981 -3.358 17.466 1.00 83.06 96 CYS A O 1
ATOM 746 N N . GLY A 1 97 ? -9.434 -2.803 19.571 1.00 85.38 97 GLY A N 1
ATOM 747 C CA . GLY A 1 97 ? -9.063 -4.154 19.992 1.00 85.38 97 GLY A CA 1
ATOM 748 C C . GLY A 1 97 ? -7.736 -4.618 19.382 1.00 85.38 97 GLY A C 1
ATOM 749 O O . GLY A 1 97 ? -7.006 -3.842 18.787 1.00 85.38 97 GLY A O 1
ATOM 750 N N . GLU A 1 98 ? -7.411 -5.902 19.532 1.00 89.38 98 GLU A N 1
ATOM 751 C CA . GLU A 1 98 ? -6.100 -6.435 19.115 1.00 89.38 98 GLU A CA 1
ATOM 752 C C . GLU A 1 98 ? -5.966 -6.687 17.605 1.00 89.38 98 GLU A C 1
ATOM 754 O O . GLU A 1 98 ? -4.875 -7.004 17.129 1.00 89.38 98 GLU A O 1
ATOM 759 N N . ARG A 1 99 ? -7.070 -6.654 16.848 1.00 90.81 99 ARG A N 1
ATOM 760 C CA . ARG A 1 99 ? -7.095 -7.032 15.428 1.00 90.81 99 ARG A CA 1
ATOM 761 C C . ARG A 1 99 ? -7.921 -6.048 14.616 1.00 90.81 99 ARG A C 1
ATOM 763 O O . ARG A 1 99 ? -9.139 -5.984 14.782 1.00 90.81 99 ARG A O 1
ATOM 770 N N . ILE A 1 100 ? -7.259 -5.378 13.683 1.00 90.88 100 ILE A N 1
ATOM 771 C CA . ILE A 1 100 ? -7.857 -4.459 12.716 1.00 90.88 100 ILE A CA 1
ATOM 772 C C . ILE A 1 100 ? -7.758 -5.113 11.338 1.00 90.88 100 ILE A C 1
ATOM 774 O O . ILE A 1 100 ? -6.699 -5.627 10.973 1.00 90.88 100 ILE A O 1
ATOM 778 N N . SER A 1 101 ? -8.855 -5.155 10.573 1.00 93.25 101 SER A N 1
ATOM 779 C CA . SER A 1 101 ? -8.809 -5.809 9.259 1.00 93.25 101 SER A CA 1
ATOM 780 C C . SER A 1 101 ? -8.074 -4.945 8.248 1.00 93.25 101 SER A C 1
ATOM 782 O O . SER A 1 101 ? -7.187 -5.447 7.560 1.00 93.25 101 SER A O 1
ATOM 784 N N . THR A 1 102 ? -8.405 -3.654 8.191 1.00 95.44 102 THR A N 1
ATOM 785 C CA . THR A 1 102 ? -7.781 -2.711 7.261 1.00 95.44 102 THR A CA 1
ATOM 786 C C . THR A 1 102 ? -7.574 -1.365 7.930 1.00 95.44 102 THR A C 1
ATOM 788 O O . THR A 1 102 ? -8.461 -0.888 8.637 1.00 95.44 102 THR A O 1
ATOM 791 N N . VAL A 1 103 ? -6.405 -0.779 7.701 1.00 95.12 103 VAL A N 1
ATOM 792 C CA . VAL A 1 103 ? -6.077 0.601 8.049 1.00 95.12 103 VAL A CA 1
ATOM 793 C C . VAL A 1 103 ? -5.707 1.306 6.758 1.00 95.12 103 VAL A C 1
ATOM 795 O O . VAL A 1 103 ? -4.793 0.846 6.080 1.00 95.12 103 VAL A O 1
ATOM 798 N N . SER A 1 104 ? -6.374 2.407 6.442 1.00 95.31 104 SER A N 1
ATOM 799 C CA . SER A 1 104 ? -6.027 3.254 5.302 1.00 95.31 104 SER A CA 1
ATOM 800 C C . SER A 1 104 ? -5.592 4.625 5.812 1.00 95.31 104 SER A C 1
ATOM 802 O O . SER A 1 104 ? -6.271 5.230 6.642 1.00 95.31 104 SER A O 1
ATOM 804 N N . LEU A 1 105 ? -4.423 5.076 5.365 1.00 93.75 105 LEU A N 1
ATOM 805 C CA . LEU A 1 105 ? -3.783 6.325 5.765 1.00 93.75 105 LEU A CA 1
ATOM 806 C C . LEU A 1 105 ? -3.678 7.232 4.542 1.00 93.75 105 LEU A C 1
ATOM 808 O O . LEU A 1 105 ? -3.034 6.860 3.562 1.00 93.75 105 LEU A O 1
ATOM 812 N N . TYR A 1 106 ? -4.272 8.419 4.613 1.00 92.00 106 TYR A N 1
ATOM 813 C CA . TYR A 1 106 ? -4.248 9.411 3.539 1.00 92.00 106 TYR A CA 1
ATOM 814 C C . TYR A 1 106 ? -3.521 10.679 3.995 1.00 92.00 106 TYR A C 1
ATOM 816 O O . TYR A 1 106 ? -3.607 11.060 5.165 1.00 92.00 106 TYR A O 1
ATOM 824 N N . CYS A 1 107 ? -2.841 11.346 3.058 1.00 82.44 107 CYS A N 1
ATOM 825 C CA . CYS A 1 107 ? -2.084 12.585 3.298 1.00 82.44 107 CYS A CA 1
ATOM 826 C C . CYS A 1 107 ? -0.966 12.412 4.342 1.00 82.44 107 CYS A C 1
ATOM 828 O O . CYS A 1 107 ? -0.785 13.207 5.259 1.00 82.44 107 CYS A O 1
ATOM 830 N N . TYR A 1 108 ? -0.223 11.320 4.197 1.00 73.06 108 TYR A N 1
ATOM 831 C CA . TYR A 1 108 ? 0.794 10.867 5.135 1.00 73.06 108 TYR A CA 1
ATOM 832 C C . TYR A 1 108 ? 2.174 11.456 4.795 1.00 73.06 108 TYR A C 1
ATOM 834 O O . TYR A 1 108 ? 2.881 10.912 3.945 1.00 73.06 108 TYR A O 1
ATOM 842 N N . SER A 1 109 ? 2.559 12.584 5.405 1.00 76.00 109 SER A N 1
ATOM 843 C CA . SER A 1 109 ? 3.755 13.320 4.959 1.00 76.00 109 SER A CA 1
ATOM 844 C C . SER A 1 109 ? 4.573 14.043 6.032 1.00 76.00 109 SER A C 1
ATOM 846 O O . SER A 1 109 ? 5.539 14.696 5.655 1.00 76.00 109 SER A O 1
ATOM 848 N N . GLY A 1 110 ? 4.284 13.939 7.333 1.00 79.56 110 GLY A N 1
ATOM 849 C CA . GLY A 1 110 ? 5.066 14.610 8.392 1.00 79.56 110 GLY A CA 1
ATOM 850 C C . GLY A 1 110 ? 5.476 13.699 9.551 1.00 79.56 110 GLY A C 1
ATOM 851 O O . GLY A 1 110 ? 4.690 12.867 9.986 1.00 79.56 110 GLY A O 1
ATOM 852 N N . GLU A 1 111 ? 6.669 13.884 10.128 1.00 82.25 111 GLU A N 1
ATOM 853 C CA . GLU A 1 111 ? 7.162 13.051 11.246 1.00 82.25 111 GLU A CA 1
ATOM 854 C C . GLU A 1 111 ? 6.217 12.998 12.454 1.00 82.25 111 GLU A C 1
ATOM 856 O O . GLU A 1 111 ? 6.055 11.949 13.079 1.00 82.25 111 GLU A O 1
ATOM 861 N N . GLN A 1 112 ? 5.562 14.109 12.789 1.00 82.56 112 GLN A N 1
ATOM 862 C CA . GLN A 1 112 ? 4.604 14.134 13.897 1.00 82.56 112 GLN A CA 1
ATOM 863 C C . GLN A 1 112 ? 3.392 13.239 13.610 1.00 82.56 112 GLN A C 1
ATOM 865 O O . GLN A 1 112 ? 2.993 12.436 14.455 1.00 82.56 112 GLN A O 1
ATOM 870 N N . GLN A 1 113 ? 2.875 13.291 12.379 1.00 83.69 113 GLN A N 1
ATOM 871 C CA . GLN A 1 113 ? 1.811 12.412 11.892 1.00 83.69 113 GLN A CA 1
ATOM 872 C C . GLN A 1 113 ? 2.195 10.934 12.047 1.00 83.69 113 GLN A C 1
ATOM 874 O O . GLN A 1 113 ? 1.400 10.131 12.542 1.00 83.69 113 GLN A O 1
ATOM 879 N N . LEU A 1 114 ? 3.449 10.589 11.727 1.00 84.19 114 LEU A N 1
ATOM 880 C CA . LEU A 1 114 ? 4.005 9.247 11.932 1.00 84.19 114 LEU A CA 1
ATOM 881 C C . LEU A 1 114 ? 3.924 8.822 13.406 1.00 84.19 114 LEU A C 1
ATOM 883 O O . LEU A 1 114 ? 3.514 7.704 13.729 1.00 84.19 114 LEU A O 1
ATOM 887 N N . GLN A 1 115 ? 4.279 9.711 14.335 1.00 85.31 115 GLN A N 1
ATOM 888 C CA . GLN A 1 115 ? 4.208 9.415 15.768 1.00 85.31 115 GLN A CA 1
ATOM 889 C C . GLN A 1 115 ? 2.768 9.182 16.245 1.00 85.31 115 GLN A C 1
ATOM 891 O O . GLN A 1 115 ? 2.534 8.278 17.053 1.00 85.31 115 GLN A O 1
ATOM 896 N N . PHE A 1 116 ? 1.796 9.944 15.739 1.00 85.38 116 PHE A N 1
ATOM 897 C CA . PHE A 1 116 ? 0.382 9.752 16.075 1.00 85.38 116 PHE A CA 1
ATOM 898 C C . PHE A 1 116 ? -0.153 8.416 15.571 1.00 85.38 116 PHE A C 1
ATOM 900 O O . PHE A 1 116 ? -0.784 7.674 16.327 1.00 85.38 116 PHE A O 1
ATOM 907 N N . ILE A 1 117 ? 0.177 8.063 14.332 1.00 87.94 117 ILE A N 1
ATOM 908 C CA . ILE A 1 117 ? -0.205 6.784 13.733 1.00 87.94 117 ILE A CA 1
ATOM 909 C C . ILE A 1 117 ? 0.432 5.625 14.504 1.00 87.94 117 ILE A C 1
ATOM 911 O O . ILE A 1 117 ? -0.253 4.652 14.813 1.00 87.94 117 ILE A O 1
ATOM 915 N N . SER A 1 118 ? 1.700 5.745 14.915 1.00 88.69 118 SER A N 1
ATOM 916 C CA . SER A 1 118 ? 2.344 4.748 15.786 1.00 88.69 118 SER A CA 1
ATOM 917 C C . SER A 1 118 ? 1.572 4.527 17.082 1.00 88.69 118 SER A C 1
ATOM 919 O O . SER A 1 118 ? 1.398 3.385 17.499 1.00 88.69 118 SER A O 1
ATOM 921 N N . LYS A 1 119 ? 1.104 5.604 17.727 1.00 88.06 119 LYS A N 1
ATOM 922 C CA . LYS A 1 119 ? 0.321 5.512 18.968 1.00 88.06 119 LYS A CA 1
ATOM 923 C C . LYS A 1 119 ? -1.033 4.845 18.725 1.00 88.06 119 LYS A C 1
ATOM 925 O O . LYS A 1 119 ? -1.409 3.978 19.508 1.00 88.06 119 LYS A O 1
ATOM 930 N N . LEU A 1 120 ? -1.726 5.213 17.645 1.00 87.88 120 LEU A N 1
ATOM 931 C CA . LEU A 1 120 ? -3.023 4.637 17.275 1.00 87.88 120 LEU A CA 1
ATOM 932 C C . LEU A 1 120 ? -2.926 3.136 17.001 1.00 87.88 120 LEU A C 1
ATOM 934 O O . LEU A 1 120 ? -3.765 2.360 17.449 1.00 87.88 120 LEU A O 1
ATOM 938 N N . LEU A 1 121 ? -1.906 2.743 16.242 1.00 89.12 121 LEU A N 1
ATOM 939 C CA . LEU A 1 121 ? -1.738 1.376 15.772 1.00 89.12 121 LEU A CA 1
ATOM 940 C C . LEU A 1 121 ? -1.002 0.498 16.782 1.00 89.12 121 LEU A C 1
ATOM 942 O O . LEU A 1 121 ? -0.917 -0.709 16.571 1.00 89.12 121 LEU A O 1
ATOM 946 N N . ASN A 1 122 ? -0.475 1.057 17.874 1.00 86.12 122 ASN A N 1
ATOM 947 C CA . ASN A 1 122 ? 0.354 0.316 18.814 1.00 86.12 122 ASN A CA 1
ATOM 948 C C . ASN A 1 122 ? -0.334 -0.982 19.276 1.00 86.12 122 ASN A C 1
ATOM 950 O O . ASN A 1 122 ? -1.501 -0.982 19.666 1.00 86.12 122 ASN A O 1
ATOM 954 N N . LEU A 1 123 ? 0.405 -2.094 19.227 1.00 78.94 123 LEU A N 1
ATOM 955 C CA . LEU A 1 123 ? -0.023 -3.441 19.639 1.00 78.94 123 LEU A CA 1
ATOM 956 C C . LEU A 1 123 ? -1.145 -4.093 18.808 1.00 78.94 123 LEU A C 1
ATOM 958 O O . LEU A 1 123 ? -1.520 -5.233 19.090 1.00 78.94 123 LEU A O 1
ATOM 962 N N . SER A 1 124 ? -1.656 -3.435 17.767 1.00 88.25 124 SER A N 1
ATOM 963 C CA . SER A 1 124 ? -2.695 -4.012 16.909 1.00 88.25 124 SER A CA 1
ATOM 964 C C . SER A 1 124 ? -2.093 -4.912 15.834 1.00 88.25 124 SER A C 1
ATOM 966 O O . SER A 1 124 ? -1.137 -4.533 15.160 1.00 88.25 124 SER A O 1
ATOM 968 N N . ARG A 1 125 ? -2.677 -6.093 15.609 1.00 93.75 125 ARG A N 1
ATOM 969 C CA . ARG A 1 125 ? -2.432 -6.856 14.379 1.00 93.75 125 ARG A CA 1
ATOM 970 C C . ARG A 1 125 ? -3.266 -6.261 13.257 1.00 93.75 125 ARG A C 1
ATOM 972 O O . ARG A 1 125 ? -4.483 -6.145 13.407 1.00 93.75 125 ARG A O 1
ATOM 979 N N . ILE A 1 126 ? -2.625 -5.921 12.149 1.00 95.12 126 ILE A N 1
ATOM 980 C CA . ILE A 1 126 ? -3.282 -5.301 10.998 1.00 95.12 126 ILE A CA 1
ATOM 981 C C . ILE A 1 126 ? -3.294 -6.311 9.852 1.00 95.12 126 ILE A C 1
ATOM 983 O O . ILE A 1 126 ? -2.245 -6.800 9.455 1.00 95.12 126 ILE A O 1
ATOM 987 N N . GLY A 1 127 ? -4.467 -6.640 9.311 1.00 95.31 127 GLY A N 1
ATOM 988 C CA . GLY A 1 127 ? -4.543 -7.508 8.130 1.00 95.31 127 GLY A CA 1
ATOM 989 C C . GLY A 1 127 ? -3.967 -6.811 6.896 1.00 95.31 127 GLY A C 1
ATOM 990 O O . GLY A 1 127 ? -3.046 -7.311 6.248 1.00 95.31 127 GLY A O 1
ATOM 991 N N . ARG A 1 128 ? -4.485 -5.616 6.606 1.00 97.00 128 ARG A N 1
ATOM 992 C CA . ARG A 1 128 ? -4.119 -4.801 5.448 1.00 97.00 128 ARG A CA 1
ATOM 993 C C . ARG A 1 128 ? -3.818 -3.358 5.846 1.00 97.00 128 ARG A C 1
ATOM 995 O O . ARG A 1 128 ? -4.592 -2.756 6.583 1.00 97.00 128 ARG A O 1
ATOM 1002 N N . LEU A 1 129 ? -2.718 -2.818 5.340 1.00 97.12 129 LEU A N 1
ATOM 1003 C CA . LEU A 1 129 ? -2.344 -1.415 5.465 1.00 97.12 129 LEU A CA 1
ATOM 1004 C C . LEU A 1 129 ? -2.362 -0.777 4.075 1.00 97.12 129 LEU A C 1
ATOM 1006 O O . LEU A 1 129 ? -1.641 -1.227 3.190 1.00 97.12 129 LEU A O 1
ATOM 1010 N N . ASP A 1 130 ? -3.171 0.256 3.888 1.00 97.12 130 ASP A N 1
ATOM 1011 C CA . ASP A 1 130 ? -3.183 1.082 2.686 1.00 97.12 130 ASP A CA 1
ATOM 1012 C C . ASP A 1 130 ? -2.582 2.450 3.028 1.00 97.12 130 ASP A C 1
ATOM 1014 O O . ASP A 1 130 ? -2.982 3.086 4.001 1.00 97.12 130 ASP A O 1
ATOM 1018 N N . VAL A 1 131 ? -1.604 2.904 2.252 1.00 95.25 131 VAL A N 1
ATOM 1019 C CA . VAL A 1 131 ? -0.947 4.202 2.437 1.00 95.25 131 VAL A CA 1
ATOM 1020 C C . VAL A 1 131 ? -1.046 4.984 1.142 1.00 95.25 131 VAL A C 1
ATOM 1022 O O . VAL A 1 131 ? -0.562 4.533 0.106 1.00 95.25 131 VAL A O 1
ATOM 1025 N N . VAL A 1 132 ? -1.650 6.164 1.218 1.00 94.25 132 VAL A N 1
ATOM 1026 C CA . VAL A 1 132 ? -1.769 7.121 0.123 1.00 94.25 132 VAL A CA 1
ATOM 1027 C C . VAL A 1 132 ? -1.026 8.389 0.524 1.00 94.25 132 VAL A C 1
ATOM 1029 O O . VAL A 1 132 ? -1.435 9.121 1.429 1.00 94.25 132 VAL A O 1
ATOM 1032 N N . THR A 1 133 ? 0.094 8.651 -0.139 1.00 92.31 133 THR A N 1
ATOM 1033 C CA . THR A 1 133 ? 0.920 9.833 0.116 1.00 92.31 133 THR A CA 1
ATOM 1034 C C . THR A 1 133 ? 1.475 10.386 -1.178 1.00 92.31 133 THR A C 1
ATOM 1036 O O . THR A 1 133 ? 1.825 9.628 -2.064 1.00 92.31 133 THR A O 1
ATOM 1039 N N . ARG A 1 134 ? 1.598 11.705 -1.314 1.00 91.56 134 ARG A N 1
ATOM 1040 C CA . ARG A 1 134 ? 2.214 12.284 -2.512 1.00 91.56 134 ARG A CA 1
ATOM 1041 C C . ARG A 1 134 ? 3.700 11.934 -2.596 1.00 91.56 134 ARG A C 1
ATOM 1043 O O . ARG A 1 134 ? 4.171 11.558 -3.667 1.00 91.56 134 ARG A O 1
ATOM 1050 N N . ASP A 1 135 ? 4.401 12.044 -1.471 1.00 91.50 135 ASP A N 1
ATOM 1051 C CA . ASP A 1 135 ? 5.857 12.007 -1.397 1.00 91.50 135 ASP A CA 1
ATOM 1052 C C . ASP A 1 135 ? 6.319 10.999 -0.340 1.00 91.50 135 ASP A C 1
ATOM 1054 O O . ASP A 1 135 ? 5.917 11.065 0.821 1.00 91.50 135 ASP A O 1
ATOM 1058 N N . MET A 1 136 ? 7.206 10.085 -0.734 1.00 91.69 136 MET A N 1
ATOM 1059 C CA . MET A 1 136 ? 7.903 9.187 0.183 1.00 91.69 136 MET A CA 1
ATOM 1060 C C . MET A 1 136 ? 9.357 9.625 0.367 1.00 91.69 136 MET A C 1
ATOM 1062 O O . MET A 1 136 ? 10.137 9.641 -0.590 1.00 91.69 136 MET A O 1
ATOM 1066 N N . TYR A 1 137 ? 9.719 9.924 1.613 1.00 91.25 137 TYR A N 1
ATOM 1067 C CA . TYR A 1 137 ? 11.061 10.310 2.056 1.00 91.25 137 TYR A CA 1
ATOM 1068 C C . TYR A 1 137 ? 11.516 9.432 3.244 1.00 91.25 137 TYR A C 1
ATOM 1070 O O . TYR A 1 137 ? 10.734 8.620 3.740 1.00 91.25 137 TYR A O 1
ATOM 1078 N N . ASP A 1 138 ? 12.773 9.556 3.687 1.00 91.38 138 ASP A N 1
ATOM 1079 C CA . ASP A 1 138 ? 13.421 8.605 4.616 1.00 91.38 138 ASP A CA 1
ATOM 1080 C C . ASP A 1 138 ? 12.579 8.309 5.889 1.00 91.38 138 ASP A C 1
ATOM 1082 O O . ASP A 1 138 ? 12.185 7.153 6.080 1.00 91.38 138 ASP A O 1
ATOM 1086 N N . PRO A 1 139 ? 12.183 9.307 6.715 1.00 90.88 139 PRO A N 1
ATOM 1087 C CA . PRO A 1 139 ? 11.320 9.085 7.878 1.00 90.88 139 PRO A CA 1
ATOM 1088 C C . PRO A 1 139 ? 10.013 8.333 7.602 1.00 90.88 139 PRO A C 1
ATOM 1090 O O . PRO A 1 139 ? 9.620 7.464 8.386 1.00 90.88 139 PRO A O 1
ATOM 1093 N N . THR A 1 140 ? 9.340 8.642 6.491 1.00 90.06 140 THR A N 1
ATOM 1094 C CA . THR A 1 140 ? 8.095 7.986 6.061 1.00 90.06 140 THR A CA 1
ATOM 1095 C C . THR A 1 140 ? 8.317 6.496 5.839 1.00 90.06 140 THR A C 1
ATOM 1097 O O . THR A 1 140 ? 7.498 5.670 6.253 1.00 90.06 140 THR A O 1
ATOM 1100 N N . ILE A 1 141 ? 9.440 6.153 5.212 1.00 92.56 141 ILE A N 1
ATOM 1101 C CA . ILE A 1 141 ? 9.800 4.785 4.857 1.00 92.56 141 ILE A CA 1
ATOM 1102 C C . ILE A 1 141 ? 10.227 3.991 6.094 1.00 92.56 141 ILE A C 1
ATOM 1104 O O . ILE A 1 141 ? 9.742 2.877 6.311 1.00 92.56 141 ILE A O 1
ATOM 1108 N N . ASP A 1 142 ? 11.052 4.583 6.955 1.00 92.69 142 ASP A N 1
ATOM 1109 C CA . ASP A 1 142 ? 11.474 3.965 8.213 1.00 92.69 142 ASP A CA 1
ATOM 1110 C C . ASP A 1 142 ? 10.301 3.715 9.158 1.00 92.69 142 ASP A C 1
ATOM 1112 O O . ASP A 1 142 ? 10.233 2.691 9.849 1.00 92.69 142 ASP A O 1
ATOM 1116 N N . HIS A 1 143 ? 9.358 4.654 9.223 1.00 92.06 143 HIS A N 1
ATOM 1117 C CA . HIS A 1 143 ? 8.133 4.452 9.981 1.00 92.06 143 HIS A CA 1
ATOM 1118 C C . HIS A 1 143 ? 7.286 3.335 9.382 1.00 92.06 143 HIS A C 1
ATOM 1120 O O . HIS A 1 143 ? 6.945 2.401 10.106 1.00 92.06 143 HIS A O 1
ATOM 1126 N N . LEU A 1 144 ? 7.041 3.360 8.071 1.00 94.00 144 LEU A N 1
ATOM 1127 C CA . LEU A 1 144 ? 6.260 2.331 7.392 1.00 94.00 144 LEU A CA 1
ATOM 1128 C C . LEU A 1 144 ? 6.842 0.929 7.625 1.00 94.00 144 LEU A C 1
ATOM 1130 O O . LEU A 1 144 ? 6.104 -0.002 7.954 1.00 94.00 144 LEU A O 1
ATOM 1134 N N . LYS A 1 145 ? 8.167 0.779 7.528 1.00 95.25 145 LYS A N 1
ATOM 1135 C CA . LYS A 1 145 ? 8.868 -0.478 7.818 1.00 95.25 145 LYS A CA 1
ATOM 1136 C C . LYS A 1 145 ? 8.620 -0.939 9.256 1.00 95.25 145 LYS A C 1
ATOM 1138 O O . LYS A 1 145 ? 8.241 -2.093 9.473 1.00 95.25 145 LYS A O 1
ATOM 1143 N N . ARG A 1 146 ? 8.766 -0.039 10.237 1.00 94.88 146 ARG A N 1
ATOM 1144 C CA . ARG A 1 146 ? 8.491 -0.334 11.654 1.00 94.88 146 ARG A CA 1
ATOM 1145 C C . ARG A 1 146 ? 7.030 -0.699 11.897 1.00 94.88 146 ARG A C 1
ATOM 1147 O O . ARG A 1 146 ? 6.779 -1.643 12.641 1.00 94.88 146 ARG A O 1
ATOM 1154 N N . THR A 1 147 ? 6.082 -0.010 11.267 1.00 94.12 147 THR A N 1
ATOM 1155 C CA . THR A 1 147 ? 4.650 -0.322 11.361 1.00 94.12 147 THR A CA 1
ATOM 1156 C C . THR A 1 147 ? 4.359 -1.697 10.777 1.00 94.12 147 THR A C 1
ATOM 1158 O O . THR A 1 147 ? 3.768 -2.532 11.456 1.00 94.12 147 THR A O 1
ATOM 1161 N N . VAL A 1 148 ? 4.837 -2.003 9.569 1.00 95.75 148 VAL A N 1
ATOM 1162 C CA . VAL A 1 148 ? 4.645 -3.322 8.944 1.00 95.75 148 VAL A CA 1
ATOM 1163 C C . VAL A 1 148 ? 5.160 -4.449 9.844 1.00 95.75 148 VAL A C 1
ATOM 1165 O O . VAL A 1 148 ? 4.449 -5.430 10.082 1.00 95.75 148 VAL A O 1
ATOM 1168 N N . GLN A 1 149 ? 6.364 -4.286 10.394 1.00 94.81 149 GLN A N 1
ATOM 1169 C CA . GLN A 1 149 ? 7.003 -5.279 11.258 1.00 94.81 149 GLN A CA 1
ATOM 1170 C C . GLN A 1 149 ? 6.317 -5.397 12.626 1.00 94.81 149 GLN A C 1
ATOM 1172 O O . GLN A 1 149 ? 5.960 -6.499 13.052 1.00 94.81 149 GLN A O 1
ATOM 1177 N N . GLY A 1 150 ? 6.100 -4.272 13.309 1.00 94.62 150 GLY A N 1
ATOM 1178 C CA . GLY A 1 150 ? 5.530 -4.219 14.656 1.00 94.62 150 GLY A CA 1
ATOM 1179 C C . GLY A 1 150 ? 4.068 -4.660 14.708 1.00 94.62 150 GLY A C 1
ATOM 1180 O O . GLY A 1 150 ? 3.658 -5.342 15.648 1.00 94.62 150 GLY A O 1
ATOM 1181 N N . ASN A 1 151 ? 3.298 -4.347 13.664 1.00 95.31 151 ASN A N 1
ATOM 1182 C CA . ASN A 1 151 ? 1.874 -4.660 13.574 1.00 95.31 151 ASN A CA 1
ATOM 1183 C C . ASN A 1 151 ? 1.569 -5.967 12.836 1.00 95.31 151 ASN A C 1
ATOM 1185 O O . ASN A 1 151 ? 0.398 -6.318 12.675 1.00 95.31 151 ASN A O 1
ATOM 1189 N N . LYS A 1 152 ? 2.604 -6.708 12.411 1.00 95.56 152 LYS A N 1
ATOM 1190 C CA . LYS A 1 152 ? 2.474 -7.977 11.677 1.00 95.56 152 LYS A CA 1
ATOM 1191 C C . LYS A 1 152 ? 1.533 -7.844 10.477 1.00 95.56 152 LYS A C 1
ATOM 1193 O O . LYS A 1 152 ? 0.646 -8.678 10.302 1.00 95.56 152 LYS A O 1
ATOM 1198 N N . VAL A 1 153 ? 1.721 -6.779 9.697 1.00 96.69 153 VAL A N 1
ATOM 1199 C CA . VAL A 1 153 ? 0.922 -6.519 8.496 1.00 96.69 153 VAL A CA 1
ATOM 1200 C C . VAL A 1 153 ? 1.076 -7.692 7.528 1.00 96.69 153 VAL A C 1
ATOM 1202 O O . VAL A 1 153 ? 2.183 -8.193 7.332 1.00 96.69 153 VAL A O 1
ATOM 1205 N N . GLU A 1 154 ? -0.022 -8.155 6.931 1.00 96.81 154 GLU A N 1
ATOM 1206 C CA . GLU A 1 154 ? 0.021 -9.223 5.920 1.00 96.81 154 GLU A CA 1
ATOM 1207 C C . GLU A 1 154 ? -0.009 -8.657 4.496 1.00 96.81 154 GLU A C 1
ATOM 1209 O O . GLU A 1 154 ? 0.685 -9.166 3.610 1.00 96.81 154 GLU A O 1
ATOM 1214 N N . HIS A 1 155 ? -0.777 -7.585 4.291 1.00 98.19 155 HIS A N 1
ATOM 1215 C CA . HIS A 1 155 ? -0.985 -6.941 2.998 1.00 98.19 155 HIS A CA 1
ATOM 1216 C C . HIS A 1 155 ? -0.656 -5.450 3.071 1.00 98.19 155 HIS A C 1
ATOM 1218 O O . HIS A 1 155 ? -1.202 -4.745 3.917 1.00 98.19 155 HIS A O 1
ATOM 1224 N N . LEU A 1 156 ? 0.186 -4.963 2.163 1.00 98.19 156 LEU A N 1
ATOM 1225 C CA . LEU A 1 156 ? 0.486 -3.539 2.022 1.00 98.19 156 LEU A CA 1
ATOM 1226 C C . LEU A 1 156 ? 0.025 -3.030 0.654 1.00 98.19 156 LEU A C 1
ATOM 1228 O O . LEU A 1 156 ? 0.319 -3.667 -0.355 1.00 98.19 156 LEU A O 1
ATOM 1232 N N . SER A 1 157 ? -0.641 -1.880 0.621 1.00 98.19 157 SER A N 1
ATOM 1233 C CA . SER A 1 157 ? -0.911 -1.107 -0.592 1.00 98.19 157 SER A CA 1
ATOM 1234 C C . SER A 1 157 ? -0.275 0.270 -0.461 1.00 98.19 157 SER A C 1
ATOM 1236 O O . SER A 1 157 ? -0.545 0.974 0.506 1.00 98.19 157 SER A O 1
ATOM 1238 N N . LEU A 1 158 ? 0.549 0.663 -1.426 1.00 97.25 158 LEU A N 1
ATOM 1239 C CA . LEU A 1 158 ? 1.221 1.957 -1.475 1.00 97.25 158 LEU A CA 1
ATOM 1240 C C . LEU A 1 158 ? 0.751 2.715 -2.705 1.00 97.25 158 LEU A C 1
ATOM 1242 O O . LEU A 1 158 ? 0.918 2.229 -3.815 1.00 97.25 158 LEU A O 1
ATOM 1246 N N . THR A 1 159 ? 0.178 3.896 -2.513 1.00 96.62 159 THR A N 1
ATOM 1247 C CA . THR A 1 159 ? -0.120 4.844 -3.588 1.00 96.62 159 THR A CA 1
ATOM 1248 C C . THR A 1 159 ? 0.709 6.095 -3.377 1.00 96.62 159 THR A C 1
ATOM 1250 O O . THR A 1 159 ? 0.573 6.745 -2.339 1.00 96.62 159 THR A O 1
ATOM 1253 N N . PHE A 1 160 ? 1.578 6.419 -4.334 1.00 95.44 160 PHE A N 1
ATOM 1254 C CA . PHE A 1 160 ? 2.426 7.604 -4.241 1.00 95.44 160 PHE A CA 1
ATOM 1255 C C . PHE A 1 160 ? 2.814 8.193 -5.586 1.00 95.44 160 PHE A C 1
ATOM 1257 O O . PHE A 1 160 ? 2.767 7.509 -6.600 1.00 95.44 160 PHE A O 1
ATOM 1264 N N . ALA A 1 161 ? 3.211 9.468 -5.593 1.00 93.75 161 ALA A N 1
ATOM 1265 C CA . ALA A 1 161 ? 3.754 10.119 -6.781 1.00 93.75 161 ALA A CA 1
ATOM 1266 C C . ALA A 1 161 ? 5.282 10.086 -6.763 1.00 93.75 161 ALA A C 1
ATOM 1268 O O . ALA A 1 161 ? 5.900 9.449 -7.611 1.00 93.75 161 ALA A O 1
ATOM 1269 N N . ARG A 1 162 ? 5.912 10.746 -5.784 1.00 92.88 162 ARG A N 1
ATOM 1270 C CA . ARG A 1 162 ? 7.365 10.935 -5.759 1.00 92.88 162 ARG A CA 1
ATOM 1271 C C . ARG A 1 162 ? 8.037 10.121 -4.670 1.00 92.88 162 ARG A C 1
ATOM 1273 O O . ARG A 1 162 ? 7.525 9.925 -3.573 1.00 92.88 162 ARG A O 1
ATOM 1280 N N . CYS A 1 163 ? 9.247 9.712 -4.999 1.00 91.44 163 CYS A N 1
ATOM 1281 C CA . CYS A 1 163 ? 10.190 9.044 -4.129 1.00 91.44 163 CYS A CA 1
ATOM 1282 C C . CYS A 1 163 ? 11.448 9.917 -4.110 1.00 91.44 163 CYS A C 1
ATOM 1284 O O . CYS A 1 163 ? 12.154 9.989 -5.114 1.00 91.44 163 CYS A O 1
ATOM 1286 N N . THR A 1 164 ? 11.664 10.659 -3.023 1.00 87.00 164 THR A N 1
ATOM 1287 C CA . THR A 1 164 ? 12.794 11.603 -2.872 1.00 87.00 164 THR A CA 1
ATOM 1288 C C . THR A 1 164 ? 13.765 11.175 -1.778 1.00 87.00 164 THR A C 1
ATOM 1290 O O . THR A 1 164 ? 14.609 11.958 -1.350 1.00 87.00 164 THR A O 1
ATOM 1293 N N . ALA A 1 165 ? 13.593 9.961 -1.273 1.00 71.38 165 ALA A N 1
ATOM 1294 C CA . ALA A 1 165 ? 14.375 9.402 -0.194 1.00 71.38 165 ALA A CA 1
ATOM 1295 C C . ALA A 1 165 ? 15.812 9.131 -0.674 1.00 71.38 165 ALA A C 1
ATOM 1297 O O . ALA A 1 165 ? 16.033 8.780 -1.834 1.00 71.38 165 ALA A O 1
ATOM 1298 N N . SER A 1 166 ? 16.784 9.278 0.225 1.00 84.00 166 SER A N 1
ATOM 1299 C CA . SER A 1 166 ? 18.187 8.937 -0.041 1.00 84.00 166 SER A CA 1
ATOM 1300 C C . SER A 1 166 ? 18.441 7.424 -0.007 1.00 84.00 166 SER A C 1
ATOM 1302 O O . SER A 1 166 ? 19.553 6.963 -0.271 1.00 84.00 166 SER A O 1
ATOM 1304 N N . ILE A 1 167 ? 17.405 6.651 0.325 1.00 83.25 167 ILE A N 1
ATOM 1305 C CA . ILE A 1 167 ? 17.493 5.214 0.528 1.00 83.25 167 ILE A CA 1
ATOM 1306 C C . ILE A 1 167 ? 17.500 4.402 -0.770 1.00 83.25 167 ILE A C 1
ATOM 1308 O O . ILE A 1 167 ? 16.980 4.791 -1.817 1.00 83.25 167 ILE A O 1
ATOM 1312 N N . ASP A 1 168 ? 18.011 3.183 -0.635 1.00 92.44 168 ASP A N 1
ATOM 1313 C CA . ASP A 1 168 ? 17.853 2.125 -1.619 1.00 92.44 168 ASP A CA 1
ATOM 1314 C C . ASP A 1 168 ? 16.425 1.546 -1.559 1.00 92.44 168 ASP A C 1
ATOM 1316 O O . ASP A 1 168 ? 16.076 0.744 -0.684 1.00 92.44 168 ASP A O 1
ATOM 1320 N N . TYR A 1 169 ? 15.586 1.954 -2.512 1.00 93.19 169 TYR A N 1
ATOM 1321 C CA . TYR A 1 169 ? 14.210 1.470 -2.638 1.00 93.19 169 TYR A CA 1
ATOM 1322 C C . TYR A 1 169 ? 14.114 -0.022 -2.980 1.00 93.19 169 TYR A C 1
ATOM 1324 O O . TYR A 1 169 ? 13.124 -0.663 -2.616 1.00 93.19 169 TYR A O 1
ATOM 1332 N N . VAL A 1 170 ? 15.129 -0.597 -3.634 1.00 95.62 170 VAL A N 1
ATOM 1333 C CA . VAL A 1 170 ? 15.181 -2.041 -3.894 1.00 95.62 170 VAL A CA 1
ATOM 1334 C C . VAL A 1 170 ? 15.345 -2.772 -2.568 1.00 95.62 170 VAL A C 1
ATOM 1336 O O . VAL A 1 170 ? 14.554 -3.667 -2.264 1.00 95.62 170 VAL A O 1
ATOM 1339 N N . GLN A 1 171 ? 16.301 -2.350 -1.736 1.00 96.25 171 GLN A N 1
ATOM 1340 C CA . GLN A 1 171 ? 16.492 -2.940 -0.411 1.00 96.25 171 GLN A CA 1
ATOM 1341 C C . GLN A 1 171 ? 15.259 -2.757 0.483 1.00 96.25 171 GLN A C 1
ATOM 1343 O O . GLN A 1 171 ? 14.852 -3.694 1.169 1.00 96.25 171 GLN A O 1
ATOM 1348 N N . PHE A 1 172 ? 14.609 -1.593 0.432 1.00 95.94 172 PHE A N 1
ATOM 1349 C CA . PHE A 1 172 ? 13.358 -1.357 1.151 1.00 95.94 172 PHE A CA 1
ATOM 1350 C C . PHE A 1 172 ? 12.251 -2.352 0.761 1.00 95.94 172 PHE A C 1
ATOM 1352 O O . PHE A 1 172 ? 11.638 -2.965 1.639 1.00 95.94 172 PHE A O 1
ATOM 1359 N N . LEU A 1 173 ? 12.005 -2.561 -0.537 1.00 97.50 173 LEU A N 1
ATOM 1360 C CA . LEU A 1 173 ? 11.014 -3.537 -1.003 1.00 97.50 173 LEU A CA 1
ATOM 1361 C C . LEU A 1 173 ? 11.369 -4.965 -0.586 1.00 97.50 173 LEU A C 1
ATOM 1363 O O . LEU A 1 173 ? 10.493 -5.737 -0.186 1.00 97.50 173 LEU A O 1
ATOM 1367 N N . LEU A 1 174 ? 12.652 -5.314 -0.664 1.00 98.12 174 LEU A N 1
ATOM 1368 C CA . LEU A 1 174 ? 13.158 -6.607 -0.230 1.00 98.12 174 LEU A CA 1
ATOM 1369 C C . LEU A 1 174 ? 12.878 -6.831 1.265 1.00 98.12 174 LEU A C 1
ATOM 1371 O O . LEU A 1 174 ? 12.283 -7.850 1.620 1.00 98.12 174 LEU A O 1
ATOM 1375 N N . ASP A 1 175 ? 13.179 -5.856 2.120 1.00 97.50 175 ASP A N 1
ATOM 1376 C CA . ASP A 1 175 ? 12.895 -5.925 3.559 1.00 97.50 175 ASP A CA 1
ATOM 1377 C C . ASP A 1 175 ? 11.391 -6.070 3.856 1.00 97.50 175 ASP A C 1
ATOM 1379 O O . ASP A 1 175 ? 10.982 -6.810 4.757 1.00 97.50 175 ASP A O 1
ATOM 1383 N N . LEU A 1 176 ? 10.538 -5.384 3.087 1.00 97.69 176 LEU A N 1
ATOM 1384 C CA . LEU A 1 176 ? 9.087 -5.536 3.190 1.00 97.69 176 LEU A CA 1
ATOM 1385 C C . LEU A 1 176 ? 8.628 -6.943 2.785 1.00 97.69 176 LEU A C 1
ATOM 1387 O O . LEU A 1 176 ? 7.762 -7.527 3.442 1.00 97.69 176 LEU A O 1
ATOM 1391 N N . SER A 1 177 ? 9.220 -7.516 1.736 1.00 98.00 177 SER A N 1
ATOM 1392 C CA . SER A 1 177 ? 8.872 -8.848 1.226 1.00 98.00 177 SER A CA 1
ATOM 1393 C C . SER A 1 177 ? 9.253 -10.003 2.163 1.00 98.00 177 SER A C 1
ATOM 1395 O O . SER A 1 177 ? 8.733 -11.109 2.004 1.00 98.00 177 SER A O 1
ATOM 1397 N N . ASP A 1 178 ? 10.092 -9.756 3.174 1.00 97.88 178 ASP A N 1
ATOM 1398 C CA . ASP A 1 178 ? 10.352 -10.713 4.262 1.00 97.88 178 ASP A CA 1
ATOM 1399 C C . ASP A 1 178 ? 9.186 -10.780 5.260 1.00 97.88 178 ASP A C 1
ATOM 1401 O O . ASP A 1 178 ? 8.955 -11.798 5.920 1.00 97.88 178 ASP A O 1
ATOM 1405 N N . CYS A 1 179 ? 8.423 -9.692 5.371 1.00 97.62 179 CYS A N 1
ATOM 1406 C CA . CYS A 1 179 ? 7.368 -9.536 6.368 1.00 97.62 179 CYS A CA 1
ATOM 1407 C C . CYS A 1 179 ? 5.978 -9.794 5.779 1.00 97.62 179 CYS A C 1
ATOM 1409 O O . CYS A 1 179 ? 5.130 -10.405 6.440 1.00 97.62 179 CYS A O 1
ATOM 1411 N N . LEU A 1 180 ? 5.760 -9.374 4.535 1.00 97.94 180 LEU A N 1
ATOM 1412 C CA . LEU A 1 180 ? 4.456 -9.324 3.886 1.00 97.94 180 LEU A CA 1
ATOM 1413 C C . LEU A 1 180 ? 4.154 -10.573 3.053 1.00 97.94 180 LEU A C 1
ATOM 1415 O O . LEU A 1 180 ? 5.039 -11.233 2.516 1.00 97.94 180 LEU A O 1
ATOM 1419 N N . ARG A 1 181 ? 2.861 -10.870 2.914 1.00 98.12 181 ARG A N 1
ATOM 1420 C CA . ARG A 1 181 ? 2.324 -11.868 1.977 1.00 98.12 181 ARG A CA 1
ATOM 1421 C C . ARG A 1 181 ? 1.918 -11.230 0.652 1.00 98.12 181 ARG A C 1
ATOM 1423 O O . ARG A 1 181 ? 1.911 -11.906 -0.373 1.00 98.12 181 ARG A O 1
ATOM 1430 N N . SER A 1 182 ? 1.586 -9.941 0.665 1.00 98.56 182 SER A N 1
ATOM 1431 C CA . SER A 1 182 ? 1.130 -9.209 -0.513 1.00 98.56 182 SER A CA 1
ATOM 1432 C C . SER A 1 182 ? 1.605 -7.767 -0.497 1.00 98.56 182 SER A C 1
ATOM 1434 O O . SER A 1 182 ? 1.488 -7.094 0.528 1.00 98.56 182 SER A O 1
ATOM 1436 N N . ILE A 1 183 ? 2.037 -7.286 -1.657 1.00 98.50 183 ILE A N 1
ATOM 1437 C CA . ILE A 1 183 ? 2.369 -5.883 -1.901 1.00 98.50 183 ILE A CA 1
ATOM 1438 C C . ILE A 1 183 ? 1.579 -5.407 -3.121 1.00 98.50 183 ILE A C 1
ATOM 1440 O O . ILE A 1 183 ? 1.531 -6.091 -4.142 1.00 98.50 183 ILE A O 1
ATOM 1444 N N . HIS A 1 184 ? 0.959 -4.241 -3.003 1.00 98.44 184 HIS A N 1
ATOM 1445 C CA . HIS A 1 184 ? 0.388 -3.481 -4.103 1.00 98.44 184 HIS A CA 1
ATOM 1446 C C . HIS A 1 184 ? 1.079 -2.119 -4.164 1.00 98.44 184 HIS A C 1
ATOM 1448 O O . HIS A 1 184 ? 1.190 -1.438 -3.147 1.00 98.44 184 HIS A O 1
ATOM 1454 N N . ILE A 1 185 ? 1.566 -1.743 -5.339 1.00 98.12 185 ILE A N 1
ATOM 1455 C CA . ILE A 1 185 ? 2.217 -0.465 -5.615 1.00 98.12 185 ILE A CA 1
ATOM 1456 C C . ILE A 1 185 ? 1.408 0.219 -6.707 1.00 98.12 185 ILE A C 1
ATOM 1458 O O . ILE A 1 185 ? 1.214 -0.372 -7.760 1.00 98.12 185 ILE A O 1
ATOM 1462 N N . ASN A 1 186 ? 0.972 1.448 -6.468 1.00 97.62 186 ASN A N 1
ATOM 1463 C CA . ASN A 1 186 ? 0.332 2.312 -7.446 1.00 97.62 186 ASN A CA 1
ATOM 1464 C C . ASN A 1 186 ? 1.125 3.622 -7.523 1.00 97.62 186 ASN A C 1
ATOM 1466 O O . ASN A 1 186 ? 1.164 4.398 -6.565 1.00 97.62 186 ASN A O 1
ATOM 1470 N N . GLN A 1 187 ? 1.793 3.840 -8.653 1.00 97.38 187 GLN A N 1
ATOM 1471 C CA . GLN A 1 187 ? 2.602 5.026 -8.883 1.00 97.38 187 GLN A CA 1
ATOM 1472 C C . GLN A 1 187 ? 1.859 6.054 -9.742 1.00 97.38 187 GLN A C 1
ATOM 1474 O O . GLN A 1 187 ? 1.455 5.798 -10.877 1.00 97.38 187 GLN A O 1
ATOM 1479 N N . GLN A 1 188 ? 1.739 7.252 -9.183 1.00 96.56 188 GLN A N 1
ATOM 1480 C CA . GLN A 1 188 ? 1.166 8.446 -9.791 1.00 96.56 188 GLN A CA 1
ATOM 1481 C C . GLN A 1 188 ? 2.230 9.210 -10.603 1.00 96.56 188 GLN A C 1
ATOM 1483 O O . GLN A 1 188 ? 3.433 9.000 -10.405 1.00 96.56 188 GLN A O 1
ATOM 1488 N N . PRO A 1 189 ? 1.831 10.096 -11.534 1.00 95.62 189 PRO A N 1
ATOM 1489 C CA . PRO A 1 189 ? 2.785 10.782 -12.387 1.00 95.62 189 PRO A CA 1
ATOM 1490 C C . PRO A 1 189 ? 3.619 11.789 -11.586 1.00 95.62 189 PRO A C 1
ATOM 1492 O O . PRO A 1 189 ? 3.142 12.507 -10.707 1.00 95.62 189 PRO A O 1
ATOM 1495 N N . VAL A 1 190 ? 4.895 11.871 -11.938 1.00 95.38 190 VAL A N 1
ATOM 1496 C CA . VAL A 1 190 ? 5.888 12.801 -11.410 1.00 95.38 190 VAL A CA 1
ATOM 1497 C C . VAL A 1 190 ? 6.170 13.891 -12.435 1.00 95.38 190 VAL A C 1
ATOM 1499 O O . VAL A 1 190 ? 6.593 13.636 -13.567 1.00 95.38 190 VAL A O 1
ATOM 1502 N N . ARG A 1 191 ? 5.997 15.145 -12.013 1.00 94.12 191 ARG A N 1
ATOM 1503 C CA . ARG A 1 191 ? 6.304 16.318 -12.834 1.00 94.12 191 ARG A CA 1
ATOM 1504 C C . ARG A 1 191 ? 7.761 16.285 -13.309 1.00 94.12 191 ARG A C 1
ATOM 1506 O O . ARG A 1 191 ? 8.679 16.169 -12.504 1.00 94.12 191 ARG A O 1
ATOM 1513 N N . GLY A 1 192 ? 7.958 16.455 -14.615 1.00 94.75 192 GLY A N 1
ATOM 1514 C CA . GLY A 1 192 ? 9.284 16.514 -15.240 1.00 94.75 192 GLY A CA 1
ATOM 1515 C C . GLY A 1 192 ? 9.850 15.161 -15.677 1.00 94.75 192 GLY A C 1
ATOM 1516 O O . GLY A 1 192 ? 10.845 15.142 -16.398 1.00 94.75 192 GLY A O 1
ATOM 1517 N N . ILE A 1 193 ? 9.207 14.045 -15.322 1.00 95.88 193 ILE A N 1
ATOM 1518 C CA . ILE A 1 193 ? 9.587 12.716 -15.810 1.00 95.88 193 ILE A CA 1
ATOM 1519 C C . ILE A 1 193 ? 8.733 12.376 -17.029 1.00 95.88 193 ILE A C 1
ATOM 1521 O O . ILE A 1 193 ? 7.507 12.471 -16.998 1.00 95.88 193 ILE A O 1
ATOM 1525 N N . ARG A 1 194 ? 9.393 11.996 -18.126 1.00 96.19 194 ARG A N 1
ATOM 1526 C CA . ARG A 1 194 ? 8.723 11.595 -19.371 1.00 96.19 194 ARG A CA 1
ATOM 1527 C C . ARG A 1 194 ? 8.031 10.248 -19.184 1.00 96.19 194 ARG A C 1
ATOM 1529 O O . ARG A 1 194 ? 8.593 9.364 -18.550 1.00 96.19 194 ARG A O 1
ATOM 1536 N N . SER A 1 195 ? 6.875 10.057 -19.814 1.00 93.25 195 SER A N 1
ATOM 1537 C CA . SER A 1 195 ? 6.134 8.788 -19.749 1.00 93.25 195 SER A CA 1
ATOM 1538 C C . SER A 1 195 ? 6.880 7.592 -20.355 1.00 93.25 195 SER A C 1
ATOM 1540 O O . SER A 1 195 ? 6.609 6.445 -20.023 1.00 93.25 195 SER A O 1
ATOM 1542 N N . THR A 1 196 ? 7.860 7.850 -21.223 1.00 93.75 196 THR A N 1
ATOM 1543 C CA . THR A 1 196 ? 8.730 6.825 -21.821 1.00 93.75 196 THR A CA 1
ATOM 1544 C C . THR A 1 196 ? 9.912 6.432 -20.931 1.00 93.75 196 THR A C 1
ATOM 1546 O O . THR A 1 196 ? 10.795 5.713 -21.388 1.00 93.75 196 THR A O 1
ATOM 1549 N N . ALA A 1 197 ? 10.016 6.970 -19.714 1.00 95.69 197 ALA A N 1
ATOM 1550 C CA . ALA A 1 197 ? 11.104 6.638 -18.805 1.00 95.69 197 ALA A CA 1
ATOM 1551 C C . ALA A 1 197 ? 10.936 5.223 -18.227 1.00 95.69 197 ALA A C 1
ATOM 1553 O O . ALA A 1 197 ? 9.828 4.799 -17.900 1.00 95.69 197 ALA A O 1
ATOM 1554 N N . THR A 1 198 ? 12.057 4.531 -18.031 1.00 96.00 198 THR A N 1
ATOM 1555 C CA . THR A 1 198 ? 12.202 3.244 -17.325 1.00 96.00 198 THR A CA 1
ATOM 1556 C C . THR A 1 198 ? 12.089 3.440 -15.805 1.00 96.00 198 THR A C 1
ATOM 1558 O O . THR A 1 198 ? 12.963 3.036 -15.043 1.00 96.00 198 THR A O 1
ATOM 1561 N N . TYR A 1 199 ? 11.038 4.131 -15.356 1.00 95.94 199 TYR A N 1
ATOM 1562 C CA . TYR A 1 199 ? 10.967 4.732 -14.025 1.00 95.94 199 TYR A CA 1
ATOM 1563 C C . TYR A 1 199 ? 9.961 4.031 -13.104 1.00 95.94 199 TYR A C 1
ATOM 1565 O O . TYR A 1 199 ? 8.774 3.932 -13.416 1.00 95.94 199 TYR A O 1
ATOM 1573 N N . LEU A 1 200 ? 10.424 3.604 -11.929 1.00 96.56 200 LEU A N 1
ATOM 1574 C CA . LEU A 1 200 ? 9.598 3.045 -10.856 1.00 96.56 200 LEU A CA 1
ATOM 1575 C C . LEU A 1 200 ? 10.240 3.364 -9.496 1.00 96.56 200 LEU A C 1
ATOM 1577 O O . LEU A 1 200 ? 11.445 3.221 -9.318 1.00 96.56 200 LEU A O 1
ATOM 1581 N N . MET A 1 201 ? 9.436 3.800 -8.524 1.00 94.31 201 MET A N 1
ATOM 1582 C CA . MET A 1 201 ? 9.845 4.099 -7.143 1.00 94.31 201 MET A CA 1
ATOM 1583 C C . MET A 1 201 ? 11.054 5.037 -7.017 1.00 94.31 201 MET A C 1
ATOM 1585 O O . MET A 1 201 ? 11.941 4.810 -6.200 1.00 94.31 201 MET A O 1
ATOM 1589 N N . GLY A 1 202 ? 11.126 6.098 -7.826 1.00 93.50 202 GLY A N 1
ATOM 1590 C CA . GLY A 1 202 ? 12.259 7.031 -7.750 1.00 93.50 202 GLY A CA 1
ATOM 1591 C C . GLY A 1 202 ? 13.505 6.584 -8.508 1.00 93.50 202 GLY A C 1
ATOM 1592 O O . GLY A 1 202 ? 14.442 7.368 -8.611 1.00 93.50 202 GLY A O 1
ATOM 1593 N N . GLN A 1 203 ? 13.514 5.369 -9.055 1.00 94.75 203 GLN A N 1
ATOM 1594 C CA . GLN A 1 203 ? 14.676 4.768 -9.696 1.00 94.75 203 GLN A CA 1
ATOM 1595 C C . GLN A 1 203 ? 14.435 4.584 -11.196 1.00 94.75 203 GLN A C 1
ATOM 1597 O O . GLN A 1 203 ? 13.337 4.217 -11.621 1.00 94.75 203 GLN A O 1
ATOM 1602 N N . SER A 1 204 ? 15.484 4.822 -11.979 1.00 94.81 204 SER A N 1
ATOM 1603 C CA . SER A 1 204 ? 15.525 4.567 -13.421 1.00 94.81 204 SER A CA 1
ATOM 1604 C C . SER A 1 204 ? 16.539 3.471 -13.725 1.00 94.81 204 SER A C 1
ATOM 1606 O O . SER A 1 204 ? 17.489 3.288 -12.966 1.00 94.81 204 SER A O 1
ATOM 1608 N N . ASP A 1 205 ? 16.350 2.771 -14.843 1.00 93.88 205 ASP A N 1
ATOM 1609 C CA . ASP A 1 205 ? 17.336 1.822 -15.388 1.00 93.88 205 ASP A CA 1
ATOM 1610 C C . ASP A 1 205 ? 17.695 0.664 -14.434 1.00 93.88 205 ASP A C 1
ATOM 1612 O O . ASP A 1 205 ? 18.807 0.134 -14.439 1.00 93.88 205 ASP A O 1
ATOM 1616 N N . ILE A 1 206 ? 16.728 0.256 -13.607 1.00 96.38 206 ILE A N 1
ATOM 1617 C CA . ILE A 1 206 ? 16.828 -0.919 -12.740 1.00 96.38 206 ILE A CA 1
ATOM 1618 C C . ILE A 1 206 ? 16.284 -2.150 -13.467 1.00 96.38 206 ILE A C 1
ATOM 1620 O O . ILE A 1 206 ? 15.196 -2.125 -14.040 1.00 96.38 206 ILE A O 1
ATOM 1624 N N . GLU A 1 207 ? 16.999 -3.269 -13.349 1.00 96.69 207 GLU A N 1
ATOM 1625 C CA . GLU A 1 207 ? 16.564 -4.592 -13.812 1.00 96.69 207 GLU A CA 1
ATOM 1626 C C . GLU A 1 207 ? 15.451 -5.161 -12.907 1.00 96.69 207 GLU A C 1
ATOM 1628 O O . GLU A 1 207 ? 15.651 -6.097 -12.120 1.00 96.69 207 GLU A O 1
ATOM 1633 N N . TRP A 1 208 ? 14.250 -4.583 -13.003 1.00 97.06 208 TRP A N 1
ATOM 1634 C CA . TRP A 1 208 ? 13.109 -4.899 -12.139 1.00 97.06 208 TRP A CA 1
ATOM 1635 C C . TRP A 1 208 ? 12.679 -6.365 -12.196 1.00 97.06 208 TRP A C 1
ATOM 1637 O O . TRP A 1 208 ? 12.211 -6.888 -11.186 1.00 97.06 208 TRP A O 1
ATOM 1647 N N . ALA A 1 209 ? 12.896 -7.071 -13.311 1.00 97.06 209 ALA A N 1
ATOM 1648 C CA . ALA A 1 209 ? 12.642 -8.511 -13.378 1.00 97.06 209 ALA A CA 1
ATOM 1649 C C . ALA A 1 209 ? 13.449 -9.296 -12.330 1.00 97.06 209 ALA A C 1
ATOM 1651 O O . ALA A 1 209 ? 12.906 -10.168 -11.650 1.00 97.06 209 ALA A O 1
ATOM 1652 N N . SER A 1 210 ? 14.730 -8.959 -12.146 1.00 98.12 210 SER A N 1
ATOM 1653 C CA . SER A 1 210 ? 15.578 -9.587 -11.126 1.00 98.12 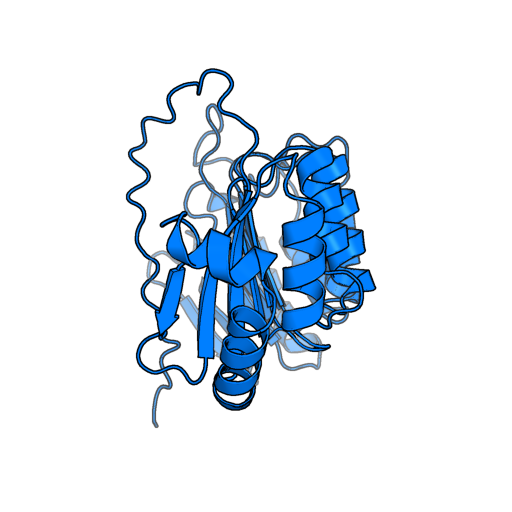210 SER A CA 1
ATOM 1654 C C . SER A 1 210 ? 15.079 -9.269 -9.717 1.00 98.12 210 SER A C 1
ATOM 1656 O O . SER A 1 210 ? 14.976 -10.166 -8.878 1.00 98.12 210 SER A O 1
ATOM 1658 N N . VAL A 1 211 ? 14.706 -8.010 -9.468 1.00 98.50 211 VAL A N 1
ATOM 1659 C CA . VAL A 1 211 ? 14.156 -7.575 -8.176 1.00 98.50 211 VAL A CA 1
ATOM 1660 C C . VAL A 1 211 ? 12.859 -8.321 -7.862 1.00 98.50 211 VAL A C 1
ATOM 1662 O O . VAL A 1 211 ? 12.732 -8.892 -6.785 1.00 98.50 211 VAL A O 1
ATOM 1665 N N . ILE A 1 212 ? 11.923 -8.401 -8.808 1.00 98.44 212 ILE A N 1
ATOM 1666 C CA . ILE A 1 212 ? 10.639 -9.098 -8.642 1.00 98.44 212 ILE A CA 1
ATOM 1667 C C . ILE A 1 212 ? 10.846 -10.584 -8.322 1.00 98.44 212 ILE A C 1
ATOM 1669 O O . ILE A 1 212 ? 10.205 -11.114 -7.412 1.00 98.44 212 ILE A O 1
ATOM 1673 N N . LEU A 1 213 ? 11.773 -11.262 -9.006 1.00 98.44 213 LEU A N 1
ATOM 1674 C CA . LEU A 1 213 ? 12.120 -12.652 -8.688 1.00 98.44 213 LEU A CA 1
ATOM 1675 C C . LEU A 1 213 ? 12.690 -12.789 -7.273 1.00 98.44 213 LEU A C 1
ATOM 1677 O O . LEU A 1 213 ? 12.348 -13.739 -6.569 1.00 98.44 213 LEU A O 1
ATOM 1681 N N . GLN A 1 214 ? 13.515 -11.835 -6.831 1.00 98.44 214 GLN A N 1
ATOM 1682 C CA . GLN A 1 214 ? 14.029 -11.814 -5.462 1.00 98.44 214 GLN A CA 1
ATOM 1683 C C . GLN A 1 214 ? 12.916 -11.579 -4.435 1.00 98.44 214 GLN A C 1
ATOM 1685 O O . GLN A 1 214 ? 12.867 -12.308 -3.444 1.00 98.44 214 GLN A O 1
ATOM 1690 N N . LEU A 1 215 ? 11.987 -10.650 -4.680 1.00 98.44 215 LEU A N 1
ATOM 1691 C CA . LEU A 1 215 ? 10.815 -10.440 -3.821 1.00 98.44 215 LEU A CA 1
ATOM 1692 C C . LEU A 1 215 ? 10.016 -11.741 -3.657 1.00 98.44 215 LEU A C 1
ATOM 1694 O O . LEU A 1 215 ? 9.695 -12.148 -2.541 1.00 98.44 215 LEU A O 1
ATOM 1698 N N . PHE A 1 216 ? 9.756 -12.448 -4.760 1.00 98.19 216 PHE A N 1
ATOM 1699 C CA . PHE A 1 216 ? 9.060 -13.730 -4.718 1.00 98.19 216 PHE A CA 1
ATOM 1700 C C . PHE A 1 216 ? 9.912 -14.879 -4.181 1.00 98.19 216 PHE A C 1
ATOM 1702 O O . PHE A 1 216 ? 9.340 -15.856 -3.728 1.00 98.19 216 PHE A O 1
ATOM 1709 N N . SER A 1 217 ? 11.240 -14.812 -4.142 1.00 97.44 217 SER A N 1
ATOM 1710 C CA . SER A 1 217 ? 12.045 -15.836 -3.452 1.00 97.44 217 SER A CA 1
ATOM 1711 C C . SER A 1 217 ? 11.887 -15.810 -1.921 1.00 97.44 217 SER A C 1
ATOM 1713 O O . SER A 1 217 ? 12.247 -16.773 -1.247 1.00 97.44 217 SER A O 1
ATOM 1715 N N . ARG A 1 218 ? 11.307 -14.730 -1.375 1.00 97.12 218 ARG A N 1
ATOM 1716 C CA . ARG A 1 218 ? 11.075 -14.497 0.060 1.00 97.12 218 ARG A CA 1
ATOM 1717 C C . ARG A 1 218 ? 9.648 -14.904 0.472 1.00 97.12 218 ARG A C 1
ATOM 1719 O O . ARG A 1 218 ? 9.077 -15.856 -0.070 1.00 97.12 218 ARG A O 1
ATOM 1726 N N . LYS A 1 219 ? 9.043 -14.216 1.448 1.00 97.19 219 LYS A N 1
ATOM 1727 C CA . LYS A 1 219 ? 7.708 -14.538 1.992 1.00 97.19 219 LYS A CA 1
ATOM 1728 C C . LYS A 1 219 ? 6.551 -14.076 1.094 1.00 97.19 219 LYS A C 1
ATOM 1730 O O . LYS A 1 219 ? 5.429 -14.551 1.266 1.00 97.19 219 LYS A O 1
ATOM 1735 N N . LEU A 1 220 ? 6.816 -13.189 0.137 1.00 98.19 220 LEU A N 1
ATOM 1736 C CA . LEU A 1 220 ? 5.798 -12.591 -0.722 1.00 98.19 220 LEU A CA 1
ATOM 1737 C C . LEU A 1 220 ? 5.111 -13.627 -1.621 1.00 98.19 220 LEU A C 1
ATOM 1739 O O . LEU A 1 220 ? 5.778 -14.358 -2.350 1.00 98.19 220 LEU A O 1
ATOM 1743 N N . ASP A 1 221 ? 3.781 -13.657 -1.612 1.00 97.69 221 ASP A N 1
ATOM 1744 C CA . ASP A 1 221 ? 2.970 -14.538 -2.462 1.00 97.69 221 ASP A CA 1
ATOM 1745 C C . ASP A 1 221 ? 2.238 -13.756 -3.563 1.00 97.69 221 ASP A C 1
ATOM 1747 O O . ASP A 1 221 ? 1.874 -14.321 -4.595 1.00 97.69 221 ASP A O 1
ATOM 1751 N N . LYS A 1 222 ? 2.021 -12.450 -3.359 1.00 97.94 222 LYS A N 1
ATOM 1752 C CA . LYS A 1 222 ? 1.296 -11.580 -4.290 1.00 97.94 222 LYS A CA 1
ATOM 1753 C C . LYS A 1 222 ? 2.016 -10.255 -4.515 1.00 97.94 222 LYS A C 1
ATOM 1755 O O . LYS A 1 222 ? 2.374 -9.582 -3.548 1.00 97.94 222 LYS A O 1
ATOM 1760 N N . LEU A 1 223 ? 2.153 -9.852 -5.772 1.00 98.12 223 LEU A N 1
ATOM 1761 C CA . LEU A 1 223 ? 2.671 -8.538 -6.145 1.00 98.12 223 LEU A CA 1
ATOM 1762 C C . LEU A 1 223 ? 1.796 -7.922 -7.235 1.00 98.12 223 LEU A C 1
ATOM 1764 O O . LEU A 1 223 ? 1.602 -8.538 -8.281 1.00 98.12 223 LEU A O 1
ATOM 1768 N N . HIS A 1 224 ? 1.289 -6.717 -6.978 1.00 97.88 224 HIS A N 1
ATOM 1769 C CA . HIS A 1 224 ? 0.604 -5.887 -7.965 1.00 97.88 224 HIS A CA 1
ATOM 1770 C C . HIS A 1 224 ? 1.366 -4.576 -8.157 1.00 97.88 224 HIS A C 1
ATOM 1772 O O . HIS A 1 224 ? 1.637 -3.901 -7.164 1.00 97.88 224 HIS A O 1
ATOM 1778 N N . ILE A 1 225 ? 1.696 -4.206 -9.393 1.00 97.50 225 ILE A N 1
ATOM 1779 C CA . ILE A 1 225 ? 2.324 -2.918 -9.710 1.00 97.50 225 ILE A CA 1
ATOM 1780 C C . ILE A 1 225 ? 1.489 -2.192 -10.770 1.00 97.50 225 ILE A C 1
ATOM 1782 O O . ILE A 1 225 ? 1.489 -2.572 -11.936 1.00 97.50 225 ILE A O 1
ATOM 1786 N N . GLU A 1 226 ? 0.809 -1.127 -10.369 1.00 96.50 226 GLU A N 1
ATOM 1787 C CA . GLU A 1 226 ? 0.130 -0.179 -11.245 1.00 96.50 226 GLU A CA 1
ATOM 1788 C C . GLU A 1 226 ? 1.063 1.010 -11.501 1.00 96.50 226 GLU A C 1
ATOM 1790 O O . GLU A 1 226 ? 1.337 1.814 -10.611 1.00 96.50 226 GLU A O 1
ATOM 1795 N N . ASN A 1 227 ? 1.580 1.117 -12.723 1.00 96.38 227 ASN A N 1
ATOM 1796 C CA . ASN A 1 227 ? 2.447 2.216 -13.143 1.00 96.38 227 ASN A CA 1
ATOM 1797 C C . ASN A 1 227 ? 2.106 2.681 -14.574 1.00 96.38 227 ASN A C 1
ATOM 1799 O O . ASN A 1 227 ? 2.959 2.634 -15.466 1.00 96.38 227 ASN A O 1
ATOM 1803 N N . PRO A 1 228 ? 0.849 3.101 -14.830 1.00 94.44 228 PRO A N 1
ATOM 1804 C CA . PRO A 1 228 ? 0.364 3.438 -16.174 1.00 94.44 228 PRO A CA 1
ATOM 1805 C C . PRO A 1 228 ? 1.119 4.604 -16.818 1.00 94.44 228 PRO A C 1
ATOM 1807 O O . PRO A 1 228 ? 1.164 4.711 -18.041 1.00 94.44 228 PRO A O 1
ATOM 1810 N N . TRP A 1 229 ? 1.730 5.464 -16.004 1.00 95.06 229 TRP A N 1
ATOM 1811 C CA . TRP A 1 229 ? 2.451 6.645 -16.467 1.00 95.06 229 TRP A CA 1
ATOM 1812 C C . TRP A 1 229 ? 3.866 6.344 -16.954 1.00 95.06 229 TRP A C 1
ATOM 1814 O O . TRP A 1 229 ? 4.389 7.121 -17.749 1.00 95.06 229 TRP A O 1
ATOM 1824 N N . TYR A 1 230 ? 4.464 5.233 -16.515 1.00 95.56 230 TYR A N 1
ATOM 1825 C CA . TYR A 1 230 ? 5.836 4.845 -16.854 1.00 95.56 230 TYR A CA 1
ATOM 1826 C C . TYR A 1 230 ? 5.926 3.354 -17.197 1.00 95.56 230 TYR A C 1
ATOM 1828 O O . TYR A 1 230 ? 6.702 2.635 -16.573 1.00 95.56 230 TYR A O 1
ATOM 1836 N N . PRO A 1 231 ? 5.156 2.849 -18.178 1.00 94.44 231 PRO A N 1
ATOM 1837 C CA . PRO A 1 231 ? 5.015 1.410 -18.423 1.00 94.44 231 PRO A CA 1
ATOM 1838 C C . PRO A 1 231 ? 6.302 0.728 -18.921 1.00 94.44 231 PRO A C 1
ATOM 1840 O O . PRO A 1 231 ? 6.369 -0.495 -18.971 1.00 94.44 231 PRO A O 1
ATOM 1843 N N . GLU A 1 232 ? 7.325 1.505 -19.282 1.00 94.62 232 GLU A N 1
ATOM 1844 C CA . GLU A 1 232 ? 8.615 1.027 -19.793 1.00 94.62 232 GLU A CA 1
ATOM 1845 C C . GLU A 1 232 ? 9.570 0.533 -18.687 1.00 94.62 232 GLU A C 1
ATOM 1847 O O . GLU A 1 232 ? 10.664 0.066 -18.990 1.00 94.62 232 GLU A O 1
ATOM 1852 N N . TYR A 1 233 ? 9.186 0.598 -17.404 1.00 96.00 233 TYR A N 1
ATOM 1853 C CA . TYR A 1 233 ? 10.003 0.080 -16.292 1.00 96.00 233 TYR A CA 1
ATOM 1854 C C . TYR A 1 233 ? 10.248 -1.442 -16.353 1.00 96.00 233 TYR A C 1
ATOM 1856 O O . TYR A 1 233 ? 11.182 -1.941 -15.726 1.00 96.00 233 TYR A O 1
ATOM 1864 N N . ILE A 1 234 ? 9.430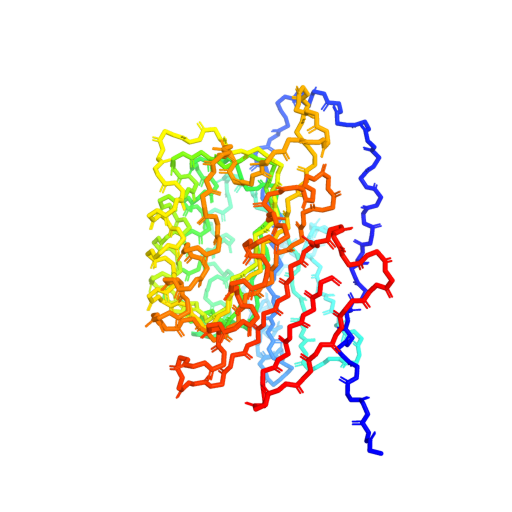 -2.183 -17.110 1.00 94.69 234 ILE A N 1
ATOM 1865 C CA . ILE A 1 234 ? 9.662 -3.587 -17.465 1.00 94.69 234 ILE A CA 1
ATOM 1866 C C . ILE A 1 234 ? 9.814 -3.674 -18.985 1.00 94.69 234 ILE A C 1
ATOM 1868 O O . ILE A 1 234 ? 8.858 -3.471 -19.735 1.00 94.69 234 ILE A O 1
ATOM 1872 N N . SER A 1 235 ? 11.017 -4.019 -19.447 1.00 93.75 235 SER A N 1
ATOM 1873 C CA . SER A 1 235 ? 11.268 -4.318 -20.860 1.00 93.75 235 SER A CA 1
ATOM 1874 C C . SER A 1 235 ? 10.600 -5.634 -21.290 1.00 93.75 235 SER A C 1
ATOM 1876 O O . SER A 1 235 ? 10.244 -6.468 -20.455 1.00 93.75 235 SER A O 1
ATOM 1878 N N . LEU A 1 236 ? 10.465 -5.860 -22.603 1.00 92.25 236 LEU A N 1
ATOM 1879 C CA . LEU A 1 236 ? 9.917 -7.116 -23.135 1.00 92.25 236 LEU A CA 1
ATOM 1880 C C . LEU A 1 236 ? 10.745 -8.331 -22.681 1.00 92.25 236 LEU A C 1
ATOM 1882 O O . LEU A 1 236 ? 10.179 -9.306 -22.195 1.00 92.25 236 LEU A O 1
ATOM 1886 N N . ASP A 1 237 ? 12.075 -8.239 -22.755 1.00 94.81 237 ASP A N 1
ATOM 1887 C CA . ASP A 1 237 ? 12.979 -9.307 -22.310 1.00 94.81 237 ASP A CA 1
ATOM 1888 C C . ASP A 1 237 ? 12.837 -9.584 -20.806 1.00 94.81 237 ASP A C 1
ATOM 1890 O O . ASP A 1 237 ? 12.821 -10.738 -20.373 1.00 94.81 237 ASP A O 1
ATOM 1894 N N . SER A 1 238 ? 12.671 -8.529 -20.001 1.00 94.88 238 SER A N 1
AT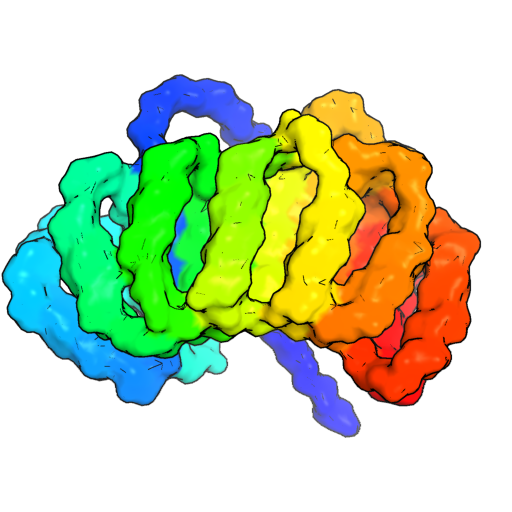OM 1895 C CA . SER A 1 238 ? 12.370 -8.643 -18.571 1.00 94.88 238 SER A CA 1
ATOM 1896 C C . SER A 1 238 ? 11.032 -9.346 -18.322 1.00 94.88 238 SER A C 1
ATOM 1898 O O . SER A 1 238 ? 10.945 -10.213 -17.450 1.00 94.88 238 SER A O 1
ATOM 1900 N N . ALA A 1 239 ? 9.992 -9.017 -19.092 1.00 93.44 239 ALA A N 1
ATOM 1901 C CA . ALA A 1 239 ? 8.684 -9.654 -18.975 1.00 93.44 239 ALA A CA 1
ATOM 1902 C C . ALA A 1 239 ? 8.728 -11.143 -19.359 1.00 93.44 239 ALA A C 1
ATOM 1904 O O . ALA A 1 239 ? 8.205 -11.982 -18.625 1.00 93.44 239 ALA A O 1
ATOM 1905 N N . GLU A 1 240 ? 9.401 -11.490 -20.459 1.00 93.00 240 GLU A N 1
ATOM 1906 C CA . GLU A 1 240 ? 9.611 -12.883 -20.873 1.00 93.00 240 GLU A CA 1
ATOM 1907 C C . GLU A 1 240 ? 10.420 -13.667 -19.833 1.00 93.00 240 GLU A C 1
ATOM 1909 O O . GLU A 1 240 ? 10.067 -14.795 -19.475 1.00 93.00 240 GLU A O 1
ATOM 1914 N N . MET A 1 241 ? 11.450 -13.044 -19.251 1.00 95.75 241 MET A N 1
ATOM 1915 C CA . MET A 1 241 ? 12.213 -13.639 -18.157 1.00 95.75 241 MET A CA 1
ATOM 1916 C C . MET A 1 241 ? 11.325 -13.945 -16.942 1.00 95.75 241 MET A C 1
ATOM 1918 O O . MET A 1 241 ? 11.433 -15.029 -16.360 1.00 95.75 241 MET A O 1
ATOM 1922 N N . LEU A 1 242 ? 10.453 -13.013 -16.544 1.00 95.38 242 LEU A N 1
ATOM 1923 C CA . LEU A 1 242 ? 9.512 -13.214 -15.438 1.00 95.38 242 LEU A CA 1
ATOM 1924 C C . LEU A 1 242 ? 8.536 -14.350 -15.740 1.00 95.38 242 LEU A C 1
ATOM 1926 O O . LEU A 1 242 ? 8.343 -15.231 -14.898 1.00 95.38 242 LEU A O 1
ATOM 1930 N N . ARG A 1 243 ? 7.983 -14.371 -16.955 1.00 91.19 243 ARG A N 1
ATOM 1931 C CA . ARG A 1 243 ? 7.070 -15.415 -17.429 1.00 91.19 243 ARG A CA 1
ATOM 1932 C C . ARG A 1 243 ? 7.702 -16.803 -17.357 1.00 91.19 243 ARG A C 1
ATOM 1934 O O . ARG A 1 243 ? 7.060 -17.757 -16.923 1.00 91.19 243 ARG A O 1
ATOM 1941 N N . GLU A 1 244 ? 8.974 -16.920 -17.727 1.00 94.56 244 GLU A N 1
ATOM 1942 C CA . GLU A 1 244 ? 9.693 -18.191 -17.692 1.00 94.56 244 GLU A CA 1
ATOM 1943 C C . GLU A 1 244 ? 10.081 -18.624 -16.266 1.00 94.56 244 GLU A C 1
ATOM 1945 O O . GLU A 1 244 ? 10.026 -19.815 -15.935 1.00 94.56 244 GLU A O 1
ATOM 1950 N N . LYS A 1 245 ? 10.509 -17.680 -15.417 1.00 96.50 245 LYS A N 1
ATOM 1951 C CA . LYS A 1 245 ? 11.126 -17.986 -14.115 1.00 96.50 245 LYS A CA 1
ATOM 1952 C C . LYS A 1 245 ? 10.140 -18.052 -12.950 1.00 96.50 245 LYS A C 1
ATOM 1954 O O . LYS A 1 245 ? 10.344 -18.891 -12.072 1.00 96.50 245 LYS A O 1
ATOM 1959 N N . LEU A 1 246 ? 9.075 -17.244 -12.924 1.00 95.25 246 LEU A N 1
ATOM 1960 C CA . LEU A 1 246 ? 8.109 -17.236 -11.811 1.00 95.25 246 LEU A CA 1
ATOM 1961 C C . LEU A 1 246 ? 7.476 -18.618 -11.542 1.00 95.25 246 LEU A C 1
ATOM 1963 O O . LEU A 1 246 ? 7.462 -19.029 -10.378 1.00 95.25 246 LEU A O 1
ATOM 1967 N N . PRO A 1 247 ? 7.040 -19.397 -12.557 1.00 94.06 247 PRO A N 1
ATOM 1968 C CA . PRO A 1 247 ? 6.469 -20.729 -12.327 1.00 94.06 247 PRO A CA 1
ATOM 1969 C C . PRO A 1 247 ? 7.470 -21.753 -11.771 1.00 94.06 247 PRO A C 1
ATOM 1971 O O . PRO A 1 247 ? 7.069 -22.794 -11.255 1.00 94.06 247 PRO A O 1
ATOM 1974 N N . LYS A 1 248 ? 8.779 -21.487 -11.885 1.00 95.94 248 LYS A N 1
ATOM 1975 C CA . LYS A 1 248 ? 9.851 -22.383 -11.420 1.00 95.94 248 LYS A CA 1
ATOM 1976 C C . LYS A 1 248 ? 10.213 -22.167 -9.944 1.00 95.94 248 LYS A C 1
ATOM 1978 O O . LYS A 1 248 ? 10.989 -22.947 -9.405 1.00 95.94 248 LYS A O 1
ATOM 1983 N N . LEU A 1 249 ? 9.646 -21.154 -9.275 1.00 95.06 249 LEU A N 1
ATOM 1984 C CA . LEU A 1 249 ? 9.929 -20.844 -7.864 1.00 95.06 249 LEU A CA 1
ATOM 1985 C C . LEU A 1 249 ? 9.299 -21.831 -6.863 1.00 95.06 249 LEU A C 1
ATOM 1987 O O . LEU A 1 249 ? 9.564 -21.740 -5.668 1.00 95.06 249 LEU A O 1
ATOM 1991 N N . GLY A 1 250 ? 8.474 -22.778 -7.322 1.00 93.25 250 GLY A N 1
ATOM 1992 C CA . GLY A 1 250 ? 7.988 -23.887 -6.490 1.00 93.25 250 GLY A CA 1
ATOM 1993 C C . GLY A 1 250 ? 6.953 -23.509 -5.424 1.00 93.25 250 GLY A C 1
ATOM 1994 O O . GLY A 1 250 ? 6.686 -24.306 -4.527 1.00 93.25 250 GLY A O 1
ATOM 1995 N N . LYS A 1 251 ? 6.343 -22.321 -5.509 1.00 94.31 251 LYS A N 1
ATOM 1996 C CA . LYS A 1 251 ? 5.213 -21.905 -4.663 1.00 94.31 251 LYS A CA 1
ATOM 1997 C C . LYS A 1 251 ? 4.132 -21.221 -5.487 1.00 94.31 251 LYS A C 1
ATOM 1999 O O . LYS A 1 251 ? 4.429 -20.702 -6.551 1.00 94.31 251 LYS A O 1
ATOM 2004 N N . LYS A 1 252 ? 2.894 -21.193 -4.986 1.00 93.88 252 LYS A N 1
ATOM 2005 C CA . LYS A 1 252 ? 1.774 -20.506 -5.649 1.00 93.88 252 LYS A CA 1
ATOM 2006 C C . LYS A 1 252 ? 1.966 -18.995 -5.555 1.00 93.88 252 LYS A C 1
ATOM 2008 O O . LYS A 1 252 ? 2.044 -18.474 -4.445 1.00 93.88 252 LYS A O 1
ATOM 2013 N N . LEU A 1 253 ? 2.027 -18.311 -6.696 1.00 94.88 253 LEU A N 1
ATOM 2014 C CA . LEU A 1 253 ? 2.243 -16.862 -6.756 1.00 94.88 253 LEU A CA 1
ATOM 2015 C C . LEU A 1 253 ? 1.172 -16.180 -7.592 1.00 94.88 253 LEU A C 1
ATOM 2017 O O . LEU A 1 253 ? 0.668 -16.756 -8.548 1.00 94.88 253 LEU A O 1
ATOM 2021 N N . TRP A 1 254 ? 0.889 -14.922 -7.288 1.00 95.38 254 TRP A N 1
ATOM 2022 C CA . TRP A 1 254 ? 0.083 -14.061 -8.146 1.00 95.38 254 TRP A CA 1
ATOM 2023 C C . TRP A 1 254 ? 0.872 -12.788 -8.459 1.00 95.38 254 TRP A C 1
ATOM 2025 O O . TRP A 1 254 ? 1.340 -12.109 -7.542 1.00 95.38 254 TRP A O 1
ATOM 2035 N N . PHE A 1 255 ? 1.056 -12.489 -9.744 1.00 94.94 255 PHE A N 1
ATOM 2036 C CA . PHE A 1 255 ? 1.829 -11.340 -10.203 1.00 94.94 255 PHE A CA 1
ATOM 2037 C C . PHE A 1 255 ? 1.046 -10.568 -11.263 1.00 94.94 255 PHE A C 1
ATOM 2039 O O . PHE A 1 255 ? 0.613 -11.129 -12.265 1.00 94.94 255 PHE A O 1
ATOM 2046 N N . ALA A 1 256 ? 0.876 -9.272 -11.051 1.00 94.38 256 ALA A N 1
ATOM 2047 C CA . ALA A 1 256 ? 0.295 -8.378 -12.036 1.00 94.38 256 ALA A CA 1
ATOM 2048 C C . ALA A 1 256 ? 1.106 -7.085 -12.078 1.00 94.38 256 ALA A C 1
ATOM 2050 O O . ALA A 1 256 ? 1.520 -6.567 -11.038 1.00 94.38 256 ALA A O 1
ATOM 2051 N N . ALA A 1 257 ? 1.351 -6.580 -13.277 1.00 94.88 257 ALA A N 1
ATOM 2052 C CA . ALA A 1 257 ? 2.149 -5.387 -13.489 1.00 94.88 257 ALA A CA 1
ATOM 2053 C C . ALA A 1 257 ? 1.651 -4.657 -14.732 1.00 94.88 257 ALA A C 1
ATOM 2055 O O . ALA A 1 257 ? 1.346 -5.300 -15.728 1.00 94.88 257 ALA A O 1
ATOM 2056 N N . THR A 1 258 ? 1.616 -3.327 -14.701 1.00 91.88 258 THR A N 1
ATOM 2057 C CA . THR A 1 258 ? 1.423 -2.541 -15.922 1.00 91.88 258 THR A CA 1
ATOM 2058 C C . THR A 1 258 ? 2.547 -2.854 -16.911 1.00 91.88 258 THR A C 1
ATOM 2060 O O . THR A 1 258 ? 3.708 -2.565 -16.625 1.00 91.88 258 THR A O 1
ATOM 2063 N N . CYS A 1 259 ? 2.220 -3.394 -18.088 1.00 86.50 259 CYS A N 1
ATOM 2064 C CA . CYS A 1 259 ? 3.202 -3.642 -19.139 1.00 86.50 259 CYS A CA 1
ATOM 2065 C C . CYS A 1 259 ? 2.625 -3.310 -20.521 1.00 86.50 259 CYS A C 1
ATOM 2067 O O . CYS A 1 259 ? 1.786 -4.021 -21.061 1.00 86.50 259 CYS A O 1
ATOM 2069 N N . ASN A 1 260 ? 3.128 -2.255 -21.165 1.00 83.62 260 ASN A N 1
ATOM 2070 C CA . ASN A 1 260 ? 2.635 -1.856 -22.490 1.00 83.62 260 ASN A CA 1
ATOM 2071 C C . ASN A 1 260 ? 3.106 -2.765 -23.641 1.00 83.62 260 ASN A C 1
ATOM 2073 O O . ASN A 1 260 ? 2.690 -2.571 -24.783 1.00 83.62 260 ASN A O 1
ATOM 2077 N N . LYS A 1 261 ? 3.982 -3.742 -23.372 1.00 81.06 261 LYS A N 1
ATOM 2078 C CA . LYS A 1 261 ? 4.504 -4.656 -24.399 1.00 81.06 261 LYS A CA 1
ATOM 2079 C C . LYS A 1 261 ? 3.474 -5.689 -24.850 1.00 81.06 261 LYS A C 1
ATOM 2081 O O . LYS A 1 261 ? 3.608 -6.227 -25.944 1.00 81.06 261 LYS A O 1
ATOM 2086 N N . TYR A 1 262 ? 2.424 -5.899 -24.059 1.00 76.50 262 TYR A N 1
ATOM 2087 C CA . TYR A 1 262 ? 1.294 -6.759 -24.392 1.00 76.50 262 TYR A CA 1
ATOM 2088 C C . TYR A 1 262 ? 0.037 -5.916 -24.625 1.00 76.50 262 TYR A C 1
ATOM 2090 O O . TYR A 1 262 ? -0.930 -6.007 -23.878 1.00 76.50 262 TYR A O 1
ATOM 2098 N N . ALA A 1 263 ? 0.058 -5.067 -25.657 1.00 60.44 263 ALA A N 1
ATOM 2099 C CA . ALA A 1 263 ? -0.986 -4.068 -25.924 1.00 60.44 263 ALA A CA 1
ATOM 2100 C C . ALA A 1 263 ? -2.421 -4.632 -26.043 1.00 60.44 263 ALA A C 1
ATOM 2102 O O . ALA A 1 263 ? -3.376 -3.900 -25.795 1.00 60.44 263 ALA A O 1
ATOM 2103 N N . ASP A 1 264 ? -2.577 -5.921 -26.360 1.00 66.25 264 ASP A N 1
ATOM 2104 C CA . ASP A 1 264 ? -3.880 -6.597 -26.447 1.00 66.25 264 ASP A CA 1
ATOM 2105 C C . ASP A 1 264 ? -4.372 -7.176 -25.102 1.00 66.25 264 ASP A C 1
ATOM 2107 O O . ASP A 1 264 ? -5.410 -7.838 -25.049 1.00 66.25 264 ASP A O 1
ATOM 2111 N N . GLY A 1 265 ? -3.645 -6.916 -24.010 1.00 59.28 265 GLY A N 1
ATOM 2112 C CA . GLY A 1 265 ? -3.868 -7.506 -22.696 1.00 59.28 265 GLY A CA 1
ATOM 2113 C C . GLY A 1 265 ? -3.367 -8.947 -22.653 1.00 59.28 265 GLY A C 1
ATOM 2114 O O . GLY A 1 265 ? -3.759 -9.795 -23.456 1.00 59.28 265 GLY A O 1
ATOM 2115 N N . PHE A 1 266 ? -2.491 -9.253 -21.700 1.00 62.66 266 PHE A N 1
ATOM 2116 C CA . PHE A 1 266 ? -1.994 -10.613 -21.520 1.00 62.66 266 PHE A CA 1
ATOM 2117 C C . PHE A 1 266 ? -2.433 -11.153 -20.168 1.00 62.66 266 PHE A C 1
ATOM 2119 O O . PHE A 1 266 ? -2.122 -10.575 -19.133 1.00 62.66 266 PHE A O 1
ATOM 2126 N N . SER A 1 267 ? -3.141 -12.281 -20.173 1.00 67.25 267 SER A N 1
ATOM 2127 C CA . SER A 1 267 ? -3.450 -13.042 -18.964 1.00 67.25 267 SER A CA 1
ATOM 2128 C C . SER A 1 267 ? -3.105 -14.505 -19.210 1.00 67.25 267 SER A C 1
ATOM 2130 O O . SER A 1 267 ? -3.828 -15.216 -19.911 1.00 67.25 267 SER A O 1
ATOM 2132 N N . GLU A 1 268 ? -1.978 -14.958 -18.660 1.00 71.88 268 GLU A N 1
ATOM 2133 C CA . GLU A 1 268 ? -1.615 -16.377 -18.654 1.00 71.88 268 GLU A CA 1
ATOM 2134 C C . GLU A 1 268 ? -1.805 -16.931 -17.244 1.00 71.88 268 GLU A C 1
ATOM 2136 O O . GLU A 1 268 ? -1.234 -16.435 -16.267 1.00 71.88 268 GLU A O 1
ATOM 2141 N N . MET A 1 269 ? -2.615 -17.988 -17.146 1.00 63.50 269 MET A N 1
ATOM 2142 C CA . MET A 1 269 ? -2.717 -18.798 -15.942 1.00 63.50 269 MET A CA 1
ATOM 2143 C C . MET A 1 269 ? -1.942 -20.100 -16.145 1.00 63.50 269 MET A C 1
ATOM 2145 O O . MET A 1 269 ? -2.337 -20.942 -16.950 1.00 63.50 269 MET A O 1
ATOM 2149 N N . ARG A 1 270 ? -0.851 -20.292 -15.401 1.00 62.88 270 ARG A N 1
ATOM 2150 C CA . ARG A 1 270 ? -0.029 -21.508 -15.468 1.00 62.88 270 ARG A CA 1
ATOM 2151 C C . ARG A 1 270 ? 0.320 -21.977 -14.063 1.00 62.88 270 ARG A C 1
ATOM 2153 O O . ARG A 1 270 ? 0.903 -21.222 -13.303 1.00 62.88 270 ARG A O 1
ATOM 2160 N N . ASN A 1 271 ? -0.003 -23.224 -13.713 1.00 49.44 271 ASN A N 1
ATOM 2161 C CA . ASN A 1 271 ? 0.300 -23.833 -12.403 1.00 49.44 271 ASN A CA 1
ATOM 2162 C C . ASN A 1 271 ? -0.2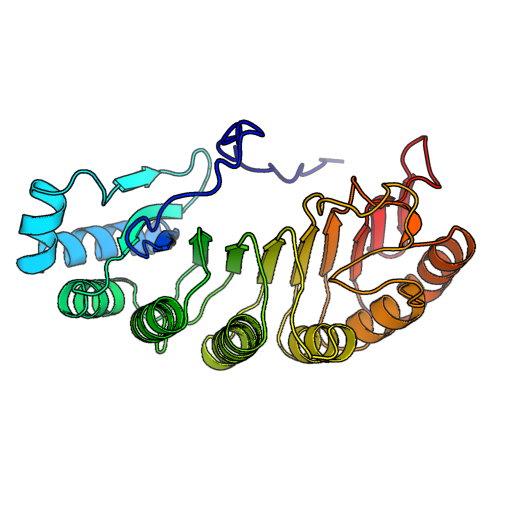37 -23.041 -11.184 1.00 49.44 271 ASN A C 1
ATOM 2164 O O . ASN A 1 271 ? 0.475 -22.875 -10.200 1.00 49.44 271 ASN A O 1
ATOM 2168 N N . ASP A 1 272 ? -1.472 -22.531 -11.248 1.00 59.06 272 ASP A N 1
ATOM 2169 C CA . ASP A 1 272 ? -2.068 -21.607 -10.257 1.00 59.06 272 ASP A CA 1
ATOM 2170 C C . ASP A 1 272 ? -1.376 -20.232 -10.154 1.00 59.06 272 ASP A C 1
ATOM 2172 O O . ASP A 1 272 ? -1.716 -19.438 -9.276 1.00 59.06 272 ASP A O 1
ATOM 2176 N N . HIS A 1 273 ? -0.439 -19.921 -11.054 1.00 57.69 273 HIS A N 1
ATOM 2177 C CA . HIS A 1 273 ? 0.108 -18.580 -11.207 1.00 57.69 273 HIS A CA 1
ATOM 2178 C C . HIS A 1 273 ? -0.719 -17.802 -12.212 1.00 57.69 273 HIS A C 1
ATOM 2180 O O . HIS A 1 273 ? -1.011 -18.320 -13.284 1.00 57.69 273 HIS A O 1
ATOM 2186 N N . THR A 1 274 ? -1.083 -16.567 -11.886 1.00 61.78 274 THR A N 1
ATOM 2187 C CA . THR A 1 274 ? -1.643 -15.619 -12.856 1.00 61.78 274 THR A CA 1
ATOM 2188 C C . THR A 1 274 ? -0.604 -14.539 -13.092 1.00 61.78 274 THR A C 1
ATOM 2190 O O . THR A 1 274 ? -0.153 -13.930 -12.118 1.00 61.78 274 THR A O 1
ATOM 2193 N N . VAL A 1 275 ? -0.218 -14.353 -14.354 1.00 61.00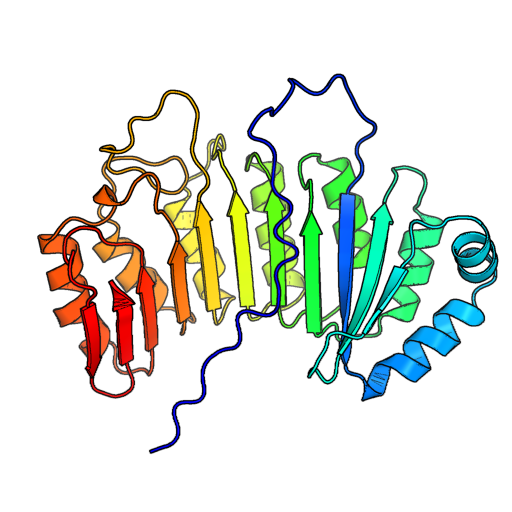 275 VAL A N 1
ATOM 2194 C CA . VAL A 1 275 ? 0.582 -13.218 -14.819 1.00 61.00 275 VAL A CA 1
ATOM 2195 C C . VAL A 1 275 ? -0.323 -12.354 -15.682 1.00 61.00 275 VAL A C 1
ATOM 2197 O O . VAL A 1 275 ? -0.778 -12.815 -16.728 1.00 61.00 275 VAL A O 1
ATOM 2200 N N . ASN A 1 276 ? -0.590 -11.134 -15.218 1.00 58.38 276 ASN A N 1
ATOM 2201 C CA . ASN A 1 276 ? -1.330 -10.133 -15.981 1.00 58.38 276 ASN A CA 1
ATOM 2202 C C . ASN A 1 276 ? -0.385 -9.000 -16.392 1.00 58.38 276 ASN A C 1
ATOM 2204 O O . ASN A 1 276 ? 0.309 -8.453 -15.527 1.00 58.38 276 ASN A O 1
ATOM 2208 N N . GLY A 1 277 ? -0.362 -8.703 -17.690 1.00 46.69 277 GLY A N 1
ATOM 2209 C CA . GLY A 1 277 ? 0.361 -7.588 -18.307 1.00 46.69 277 GLY A CA 1
ATOM 2210 C C . GLY A 1 277 ? -0.591 -6.563 -18.895 1.00 46.69 277 GLY A C 1
ATOM 2211 O O . GLY A 1 277 ? -1.659 -6.996 -19.394 1.00 46.69 277 GLY A O 1
#

Radius of gyration: 19.94 Å; chains: 1; bounding box: 40×51×54 Å

Organism: NCBI:txid1317129